Protein AF-A0A661VLJ2-F1 (afdb_monomer_lite)

Structure (mmCIF, N/CA/C/O backbone):
data_AF-A0A661VLJ2-F1
#
_entry.id   AF-A0A661VLJ2-F1
#
loop_
_atom_site.group_PDB
_atom_site.id
_atom_site.type_symbol
_atom_site.label_atom_id
_atom_site.label_alt_id
_atom_site.label_comp_id
_atom_site.label_asym_id
_atom_site.label_entity_id
_atom_site.label_seq_id
_atom_site.pdbx_PDB_ins_code
_atom_site.Cartn_x
_atom_site.Cartn_y
_atom_site.Cartn_z
_atom_site.occupancy
_atom_site.B_iso_or_equiv
_atom_site.auth_seq_id
_atom_site.auth_comp_id
_atom_site.auth_asym_id
_atom_site.auth_atom_id
_atom_site.pdbx_PDB_model_num
ATOM 1 N N . MET A 1 1 ? 47.144 -6.630 -2.824 1.00 55.03 1 MET A N 1
ATOM 2 C CA . MET A 1 1 ? 46.632 -7.154 -4.113 1.00 55.03 1 MET A CA 1
ATOM 3 C C . MET A 1 1 ? 47.285 -6.330 -5.221 1.00 55.03 1 MET A C 1
ATOM 5 O O . MET A 1 1 ? 47.213 -5.113 -5.127 1.00 55.03 1 MET A O 1
ATOM 9 N N . ARG A 1 2 ? 48.012 -6.930 -6.180 1.00 54.69 2 ARG A N 1
ATOM 10 C CA . ARG A 1 2 ? 48.675 -6.169 -7.264 1.00 54.69 2 ARG A CA 1
ATOM 11 C C . ARG A 1 2 ? 47.609 -5.540 -8.168 1.00 54.69 2 ARG A C 1
ATOM 13 O O . ARG A 1 2 ? 46.732 -6.265 -8.636 1.00 54.69 2 ARG A O 1
ATOM 20 N N . GLY A 1 3 ? 47.683 -4.227 -8.400 1.00 66.88 3 GLY A N 1
ATOM 21 C CA . GLY A 1 3 ? 46.728 -3.489 -9.242 1.00 66.88 3 GLY A CA 1
ATOM 22 C C . GLY A 1 3 ? 46.590 -4.083 -10.647 1.00 66.88 3 GLY A C 1
ATOM 23 O O . GLY A 1 3 ? 45.498 -4.125 -11.201 1.00 66.88 3 GLY A O 1
ATOM 24 N N . ASP A 1 4 ? 47.661 -4.671 -11.168 1.00 75.19 4 ASP A N 1
ATOM 25 C CA . ASP A 1 4 ? 47.707 -5.315 -12.484 1.00 75.19 4 ASP A CA 1
ATOM 26 C C . ASP A 1 4 ? 46.730 -6.496 -12.586 1.00 75.19 4 ASP A C 1
ATOM 28 O O . ASP A 1 4 ? 46.017 -6.627 -13.577 1.00 75.19 4 ASP A O 1
ATOM 32 N N . VAL A 1 5 ? 46.618 -7.304 -11.523 1.00 71.62 5 VAL A N 1
ATOM 33 C CA . VAL A 1 5 ? 45.680 -8.439 -11.445 1.00 71.62 5 VAL A CA 1
ATOM 34 C C . VAL A 1 5 ? 44.236 -7.940 -11.396 1.00 71.62 5 VAL A C 1
ATOM 36 O O . VAL A 1 5 ? 43.365 -8.495 -12.059 1.00 71.62 5 VAL A O 1
ATOM 39 N N . TYR A 1 6 ? 43.986 -6.854 -10.660 1.00 66.38 6 TYR A N 1
ATOM 40 C CA . TYR A 1 6 ? 42.664 -6.235 -10.585 1.00 66.38 6 TYR A CA 1
ATOM 41 C C . TYR A 1 6 ? 42.232 -5.676 -11.946 1.00 66.38 6 TYR A C 1
ATOM 43 O O . TYR A 1 6 ? 41.116 -5.924 -12.387 1.00 66.38 6 TYR A O 1
ATOM 51 N N . THR A 1 7 ? 43.132 -4.990 -12.653 1.00 73.69 7 THR A N 1
ATOM 52 C CA . THR A 1 7 ? 42.858 -4.410 -13.978 1.00 73.69 7 THR A CA 1
ATOM 53 C C . THR A 1 7 ? 42.604 -5.486 -15.040 1.00 73.69 7 THR A C 1
ATOM 55 O O . THR A 1 7 ? 41.718 -5.327 -15.880 1.00 73.69 7 THR A O 1
ATOM 58 N N . LEU A 1 8 ? 43.327 -6.611 -14.976 1.00 78.12 8 LEU A N 1
ATOM 59 C CA . LEU A 1 8 ? 43.129 -7.768 -15.857 1.00 78.12 8 LEU A CA 1
ATOM 60 C C . LEU A 1 8 ? 41.759 -8.418 -15.636 1.00 78.12 8 LEU A C 1
ATOM 62 O O . LEU A 1 8 ? 41.031 -8.663 -16.597 1.00 78.12 8 LEU A O 1
ATOM 66 N N . ILE A 1 9 ? 41.374 -8.620 -14.372 1.00 72.19 9 ILE A N 1
ATOM 67 C CA . ILE A 1 9 ? 40.043 -9.120 -14.007 1.00 72.19 9 ILE A CA 1
ATOM 68 C C . ILE A 1 9 ? 38.967 -8.131 -14.473 1.00 72.19 9 ILE A C 1
ATOM 70 O O . ILE A 1 9 ? 38.002 -8.526 -15.115 1.00 72.19 9 ILE A O 1
ATOM 74 N N . LEU A 1 10 ? 39.137 -6.832 -14.230 1.00 68.94 10 LEU A N 1
ATOM 75 C CA . LEU A 1 10 ? 38.135 -5.822 -14.571 1.00 68.94 10 LEU A CA 1
ATOM 76 C C . LEU A 1 10 ? 37.911 -5.705 -16.088 1.00 68.94 10 LEU A C 1
ATOM 78 O O . LEU A 1 10 ? 36.773 -5.557 -16.530 1.00 68.94 10 LEU A O 1
ATOM 82 N N . ASN A 1 11 ? 38.969 -5.835 -16.891 1.00 76.06 11 ASN A N 1
ATOM 83 C CA . ASN A 1 11 ? 38.870 -5.861 -18.353 1.00 76.06 11 ASN A CA 1
ATOM 84 C C . ASN A 1 11 ? 38.267 -7.166 -18.890 1.00 76.06 11 ASN A C 1
ATOM 86 O O . ASN A 1 11 ? 37.563 -7.123 -19.893 1.00 76.06 11 ASN A O 1
ATOM 90 N N . ALA A 1 12 ? 38.486 -8.301 -18.221 1.00 70.44 12 ALA A N 1
ATOM 91 C CA . ALA A 1 12 ? 37.864 -9.573 -18.589 1.00 70.44 12 ALA A CA 1
ATOM 92 C C . ALA A 1 12 ? 36.371 -9.631 -18.220 1.00 70.44 12 ALA A C 1
ATOM 94 O O . ALA A 1 12 ? 35.574 -10.244 -18.926 1.00 70.44 12 ALA A O 1
ATOM 95 N N . VAL A 1 13 ? 35.977 -8.977 -17.123 1.00 65.81 13 VAL A N 1
ATOM 96 C CA . VAL A 1 13 ? 34.599 -9.004 -16.608 1.00 65.81 13 VAL A CA 1
ATOM 97 C C . VAL A 1 13 ? 33.738 -7.894 -17.225 1.00 65.81 13 VAL A C 1
ATOM 99 O O . VAL A 1 13 ? 32.534 -8.079 -17.365 1.00 65.81 13 VAL A O 1
ATOM 102 N N . LYS A 1 14 ? 34.321 -6.767 -17.660 1.00 59.00 14 LYS A N 1
ATOM 103 C CA . LYS A 1 14 ? 33.607 -5.657 -18.329 1.00 59.00 14 LYS A CA 1
ATOM 104 C C . LYS A 1 14 ? 32.696 -6.094 -19.491 1.00 59.00 14 LYS A C 1
ATOM 106 O O . LYS A 1 14 ? 31.549 -5.660 -19.492 1.00 59.00 14 LYS A O 1
ATOM 111 N N . PRO A 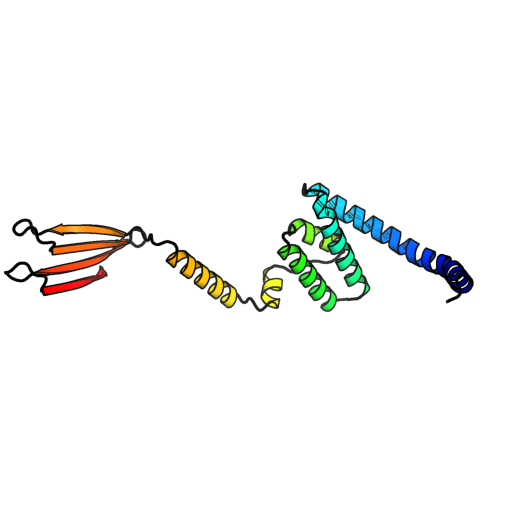1 15 ? 33.134 -6.933 -20.450 1.00 65.62 15 PRO A N 1
ATOM 112 C CA . PRO A 1 15 ? 32.294 -7.388 -21.561 1.00 65.62 15 PRO A CA 1
ATOM 113 C C . PRO A 1 15 ? 31.140 -8.282 -21.091 1.00 65.62 15 PRO A C 1
ATOM 115 O O . PRO A 1 15 ? 29.999 -8.086 -21.496 1.00 65.62 15 PRO A O 1
ATOM 118 N N . LEU A 1 16 ? 31.426 -9.206 -20.166 1.00 59.91 16 LEU A N 1
ATOM 119 C CA . LEU A 1 16 ? 30.433 -10.105 -19.560 1.00 59.91 16 LEU A CA 1
ATOM 120 C C . LEU A 1 16 ? 29.390 -9.336 -18.739 1.00 59.91 16 LEU A C 1
ATOM 122 O O . LEU A 1 16 ? 28.226 -9.723 -18.649 1.00 59.91 16 LEU A O 1
ATOM 126 N N . ALA A 1 17 ? 29.819 -8.241 -18.119 1.00 56.19 17 ALA A N 1
ATOM 127 C CA . ALA A 1 17 ? 28.959 -7.335 -17.390 1.00 56.19 17 ALA A CA 1
ATOM 128 C C . ALA A 1 17 ? 28.133 -6.464 -18.348 1.00 56.19 17 ALA A C 1
ATOM 130 O O . ALA A 1 17 ? 26.938 -6.326 -18.128 1.00 56.19 17 ALA A O 1
ATOM 131 N N . LEU A 1 18 ? 28.728 -5.922 -19.418 1.00 57.69 18 LEU A N 1
ATOM 132 C CA . LEU A 1 18 ? 28.058 -5.091 -20.431 1.00 57.69 18 LEU A CA 1
ATOM 133 C C . LEU A 1 18 ? 26.852 -5.792 -21.064 1.00 57.69 18 LEU A C 1
ATOM 135 O O . LEU A 1 18 ? 25.802 -5.176 -21.215 1.00 57.69 18 LEU A O 1
ATOM 139 N N . GLU A 1 19 ? 26.973 -7.082 -21.372 1.00 56.31 19 GLU A N 1
ATOM 140 C CA . GLU A 1 19 ? 25.876 -7.871 -21.942 1.00 56.31 19 GLU A CA 1
ATOM 141 C C . GLU A 1 19 ? 24.704 -8.022 -20.953 1.00 56.31 19 GLU A C 1
ATOM 143 O O . GLU A 1 19 ? 23.543 -7.813 -21.307 1.00 56.31 19 GLU A O 1
ATOM 148 N N . LYS A 1 20 ? 25.005 -8.267 -19.670 1.00 51.59 20 LYS A N 1
ATOM 149 C CA . LYS A 1 20 ? 23.998 -8.288 -18.592 1.00 51.59 20 LYS A CA 1
ATOM 150 C C . LYS A 1 20 ? 23.432 -6.896 -18.283 1.00 51.59 20 LYS A C 1
ATOM 152 O O . LYS A 1 20 ? 22.263 -6.775 -17.918 1.00 51.59 20 LYS A O 1
ATOM 157 N N . PHE A 1 21 ? 24.238 -5.846 -18.436 1.00 50.88 21 PHE A N 1
ATOM 158 C CA . PHE A 1 21 ? 23.840 -4.462 -18.192 1.00 50.88 21 PHE A CA 1
ATOM 159 C C . PHE A 1 21 ? 22.985 -3.878 -19.318 1.00 50.88 21 PHE A C 1
ATOM 161 O O . PHE A 1 21 ? 22.153 -3.024 -19.031 1.00 50.88 21 PHE A O 1
ATOM 168 N N . GLY A 1 22 ? 23.111 -4.354 -20.561 1.00 55.81 22 GLY A N 1
ATOM 169 C CA . GLY A 1 22 ? 22.275 -3.895 -21.676 1.00 55.81 22 GLY A CA 1
ATOM 170 C C . GLY A 1 22 ? 20.784 -4.155 -21.438 1.00 55.81 22 GLY A C 1
ATOM 171 O O . GLY A 1 22 ? 19.959 -3.254 -21.589 1.00 55.81 22 GLY A O 1
ATOM 172 N N . MET A 1 23 ? 20.437 -5.357 -20.961 1.00 60.94 23 MET A N 1
ATOM 173 C CA . MET A 1 23 ? 19.057 -5.677 -20.570 1.00 60.94 23 MET A CA 1
ATOM 174 C C . MET A 1 23 ? 18.616 -4.899 -19.324 1.00 60.94 23 MET A C 1
ATOM 176 O O . MET A 1 23 ? 17.485 -4.422 -19.263 1.00 60.94 23 MET A O 1
ATOM 180 N N . TYR A 1 24 ? 19.510 -4.732 -18.344 1.00 64.75 24 TYR A N 1
ATOM 181 C CA . TYR A 1 24 ? 19.228 -3.953 -17.136 1.00 64.75 24 TYR A CA 1
ATOM 182 C C . TYR A 1 24 ? 18.930 -2.481 -17.448 1.00 64.75 24 TYR A C 1
ATOM 184 O O . TYR A 1 24 ? 17.990 -1.919 -16.891 1.00 64.75 24 TYR A O 1
ATO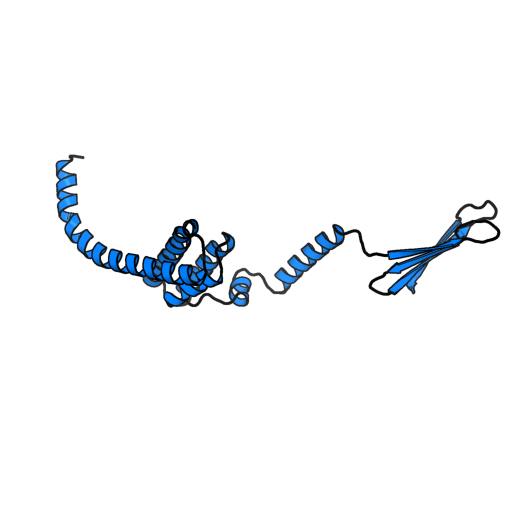M 192 N N . GLN A 1 25 ? 19.690 -1.859 -18.352 1.00 72.31 25 GLN A N 1
ATOM 193 C CA . GLN A 1 25 ? 19.508 -0.461 -18.730 1.00 72.31 25 GLN A CA 1
ATOM 194 C C . GLN A 1 25 ? 18.168 -0.247 -19.440 1.00 72.31 25 GLN A C 1
ATOM 196 O O . GLN A 1 25 ? 17.430 0.658 -19.061 1.00 72.31 25 GLN A O 1
ATOM 201 N N . ALA A 1 26 ? 17.805 -1.123 -20.382 1.00 76.75 26 ALA A N 1
ATOM 202 C CA . ALA A 1 26 ? 16.512 -1.056 -21.063 1.00 76.75 26 ALA A CA 1
ATOM 203 C C . ALA A 1 26 ? 15.332 -1.186 -20.082 1.00 76.75 26 ALA A C 1
ATOM 205 O O . ALA A 1 26 ? 14.365 -0.426 -20.148 1.00 76.75 26 ALA A O 1
ATOM 206 N N . VAL A 1 27 ? 15.427 -2.112 -19.121 1.00 79.88 27 VAL A N 1
ATOM 207 C CA . VAL A 1 27 ? 14.422 -2.259 -18.057 1.00 79.88 27 VAL A CA 1
ATOM 208 C C . VAL A 1 27 ? 14.387 -1.024 -17.161 1.00 79.88 27 VAL A C 1
ATOM 210 O O . VAL A 1 27 ? 13.312 -0.551 -16.803 1.00 79.88 27 VAL A O 1
ATOM 213 N N . HIS A 1 28 ? 15.543 -0.480 -16.789 1.00 81.88 28 HIS A N 1
ATOM 214 C CA . HIS A 1 28 ? 15.601 0.687 -15.922 1.00 81.88 28 HIS A CA 1
ATOM 215 C C . HIS A 1 28 ? 14.996 1.929 -16.592 1.00 81.88 28 HIS A C 1
ATOM 217 O O . HIS A 1 28 ? 14.216 2.637 -15.958 1.00 81.88 28 HIS A O 1
ATOM 223 N N . GLU A 1 29 ? 15.277 2.154 -17.877 1.00 85.56 29 GLU A N 1
ATOM 224 C CA . GLU A 1 29 ? 14.665 3.219 -18.682 1.00 85.56 29 GLU A CA 1
ATOM 225 C C . GLU A 1 29 ? 13.146 3.033 -18.821 1.00 85.56 29 GLU A C 1
ATOM 227 O O . GLU A 1 29 ? 12.378 3.992 -18.685 1.00 85.56 29 GLU A O 1
ATOM 232 N N . TYR A 1 30 ? 12.691 1.791 -19.004 1.00 88.62 30 TYR A N 1
ATOM 233 C CA . TYR A 1 30 ? 11.269 1.459 -18.980 1.00 88.62 30 TYR A CA 1
ATOM 234 C C . TYR A 1 30 ? 10.618 1.806 -17.631 1.00 88.62 30 TYR A C 1
ATOM 236 O O . TYR A 1 30 ? 9.570 2.445 -17.598 1.00 88.62 30 TYR A O 1
ATOM 244 N N . LEU A 1 31 ? 11.246 1.457 -16.505 1.00 91.31 31 LEU A N 1
ATOM 245 C CA . LEU A 1 31 ? 10.716 1.809 -15.185 1.00 91.31 31 LEU A CA 1
ATOM 246 C C . LEU A 1 31 ? 10.670 3.330 -14.986 1.00 91.31 31 LEU A C 1
ATOM 248 O O . LEU A 1 31 ? 9.669 3.847 -14.491 1.00 91.31 31 LEU A O 1
ATOM 252 N N . ILE A 1 32 ? 11.712 4.053 -15.413 1.00 89.88 32 ILE A N 1
ATOM 253 C CA . ILE A 1 32 ? 11.767 5.521 -15.353 1.00 89.88 32 ILE A CA 1
ATOM 254 C C . ILE A 1 32 ? 10.614 6.151 -16.129 1.00 89.88 32 ILE A C 1
ATOM 256 O O . ILE A 1 32 ? 9.921 7.011 -15.584 1.00 89.88 32 ILE A O 1
ATOM 260 N N . SER A 1 33 ? 10.406 5.737 -17.379 1.00 90.50 33 SER A N 1
ATOM 261 C CA . SER A 1 33 ? 9.309 6.252 -18.207 1.00 90.50 33 SER A CA 1
ATOM 262 C C . SER A 1 33 ? 7.947 5.921 -17.597 1.00 90.50 33 SER A C 1
ATOM 264 O O . SER A 1 33 ? 7.137 6.824 -17.410 1.00 90.50 33 SER A O 1
ATOM 266 N N . LEU A 1 34 ? 7.738 4.677 -17.154 1.00 92.88 34 LEU A N 1
ATOM 267 C CA . LEU A 1 34 ? 6.513 4.246 -16.478 1.00 92.88 34 LEU A CA 1
ATOM 268 C C . LEU A 1 34 ? 6.169 5.140 -15.284 1.00 92.88 34 LEU A C 1
ATOM 270 O O . LEU A 1 34 ? 5.043 5.622 -15.185 1.00 92.88 34 LEU A O 1
ATOM 274 N N . VAL A 1 35 ? 7.118 5.363 -14.373 1.00 91.75 35 VAL A N 1
ATOM 275 C CA . VAL A 1 35 ? 6.867 6.150 -13.158 1.00 91.75 35 VAL A CA 1
ATOM 276 C C . VAL A 1 35 ? 6.636 7.620 -13.492 1.00 91.75 35 VAL A C 1
ATOM 278 O O . VAL A 1 35 ? 5.725 8.223 -12.929 1.00 91.75 35 VAL A O 1
ATOM 281 N N . LYS A 1 36 ? 7.409 8.191 -14.424 1.00 90.38 36 LYS A N 1
ATOM 282 C CA . LYS A 1 36 ? 7.210 9.574 -14.878 1.00 90.38 36 LYS A CA 1
ATOM 283 C C . LYS A 1 36 ? 5.833 9.769 -15.504 1.00 90.38 36 LYS A C 1
ATOM 285 O O . LYS A 1 36 ? 5.162 10.735 -15.158 1.00 90.38 36 LYS A O 1
ATOM 290 N N . ASP A 1 37 ? 5.395 8.842 -16.351 1.00 91.75 37 ASP A N 1
ATOM 291 C CA . ASP A 1 37 ? 4.075 8.884 -16.982 1.00 91.75 37 ASP A CA 1
ATOM 292 C C . ASP A 1 37 ? 2.950 8.864 -15.947 1.00 91.75 37 ASP A C 1
ATOM 294 O O . ASP A 1 37 ? 1.974 9.600 -16.079 1.00 91.75 37 ASP A O 1
ATOM 298 N N . VAL A 1 38 ? 3.066 8.018 -14.918 1.00 91.56 38 VAL A N 1
ATOM 299 C CA . VAL A 1 38 ? 2.066 7.961 -13.844 1.00 91.56 38 VAL A CA 1
ATOM 300 C C . VAL A 1 38 ? 2.087 9.263 -13.046 1.00 91.56 38 VAL A C 1
ATOM 302 O O . VAL A 1 38 ? 1.051 9.900 -12.894 1.00 91.56 38 VAL A O 1
ATOM 305 N N . ILE A 1 39 ? 3.253 9.710 -12.581 1.00 89.56 39 ILE A N 1
ATOM 306 C CA . ILE A 1 39 ? 3.377 10.936 -11.779 1.00 89.56 39 ILE A CA 1
ATOM 307 C C . ILE A 1 39 ? 2.855 12.164 -12.534 1.00 89.56 39 ILE A C 1
ATOM 309 O O . ILE A 1 39 ? 2.146 12.980 -11.944 1.00 89.56 39 ILE A O 1
ATOM 313 N N . ALA A 1 40 ? 3.148 12.273 -13.832 1.00 87.81 40 ALA A N 1
ATOM 314 C CA . ALA A 1 40 ? 2.710 13.388 -14.666 1.00 87.81 40 ALA A CA 1
ATOM 315 C C . ALA A 1 40 ? 1.179 13.522 -14.723 1.00 87.81 40 ALA A C 1
ATOM 317 O O . ALA A 1 40 ? 0.671 14.639 -14.771 1.00 87.81 40 ALA A O 1
ATOM 318 N N . LYS A 1 41 ? 0.434 12.410 -14.660 1.00 88.19 41 LYS A N 1
ATOM 319 C CA . LYS A 1 41 ? -1.039 12.434 -14.614 1.00 88.19 41 LYS A CA 1
ATOM 320 C C . LYS A 1 41 ? -1.597 12.950 -13.292 1.00 88.19 41 LYS A C 1
ATOM 322 O O . LYS A 1 41 ? -2.678 13.525 -13.277 1.00 88.19 41 LYS A O 1
ATOM 327 N N . HIS A 1 42 ? -0.884 12.706 -12.194 1.00 83.81 42 HIS A N 1
ATOM 328 C CA . HIS A 1 42 ? -1.345 12.999 -10.834 1.00 83.81 42 HIS A CA 1
ATOM 329 C C . HIS A 1 42 ? -0.787 14.320 -10.275 1.00 83.81 42 HIS A C 1
ATOM 331 O O . HIS A 1 42 ? -1.157 14.714 -9.174 1.00 83.81 42 HIS A O 1
ATOM 337 N N . GLY A 1 43 ? 0.077 15.021 -11.021 1.00 71.88 43 GLY A N 1
ATOM 338 C CA . GLY A 1 43 ? 0.528 16.382 -10.697 1.00 71.88 43 GLY A CA 1
ATOM 339 C C . GLY A 1 43 ? 1.442 16.488 -9.471 1.00 71.88 43 GLY A C 1
ATOM 340 O O . GLY A 1 43 ? 1.318 17.439 -8.703 1.00 71.88 43 GLY A O 1
ATOM 341 N N . VAL A 1 44 ? 2.336 15.515 -9.255 1.00 68.94 44 VAL A N 1
ATOM 342 C CA . VAL A 1 44 ? 3.166 15.425 -8.036 1.00 68.94 44 VAL A CA 1
ATOM 343 C C . VAL A 1 44 ? 4.583 15.977 -8.232 1.00 68.94 44 VAL A C 1
ATOM 345 O O . VAL A 1 44 ? 5.164 15.898 -9.311 1.00 68.94 44 VAL A O 1
ATOM 348 N N . ASP A 1 45 ? 5.130 16.521 -7.143 1.00 64.25 45 ASP A N 1
ATOM 349 C CA . ASP A 1 45 ? 6.444 17.152 -7.046 1.00 64.25 45 ASP A CA 1
ATOM 350 C C . ASP A 1 45 ? 7.613 16.194 -7.357 1.00 64.25 45 ASP A C 1
ATOM 352 O O . ASP A 1 45 ? 7.662 15.044 -6.897 1.00 64.25 45 ASP A O 1
ATOM 356 N N . TYR A 1 46 ? 8.599 16.683 -8.114 1.00 67.94 46 TYR A N 1
ATOM 357 C CA . TYR A 1 46 ? 9.696 15.871 -8.650 1.00 67.94 46 TYR A CA 1
ATOM 358 C C . TYR A 1 46 ? 10.581 15.260 -7.556 1.00 67.94 46 TYR A C 1
ATOM 360 O O . TYR A 1 46 ? 11.139 14.181 -7.769 1.00 67.94 46 TYR A O 1
ATOM 368 N N . ALA A 1 47 ? 10.662 15.890 -6.379 1.00 72.44 47 ALA A N 1
ATOM 369 C CA . ALA A 1 47 ? 11.471 15.427 -5.250 1.00 72.44 47 ALA A CA 1
ATOM 370 C C . ALA A 1 47 ? 11.087 14.018 -4.757 1.00 72.44 47 ALA A C 1
ATOM 372 O O . ALA A 1 47 ? 11.939 13.273 -4.277 1.00 72.44 47 ALA A O 1
ATOM 373 N N . ILE A 1 48 ? 9.820 13.622 -4.920 1.00 78.94 48 ILE A N 1
ATOM 374 C CA . ILE A 1 48 ? 9.289 12.339 -4.427 1.00 78.94 48 ILE A CA 1
ATOM 375 C C . ILE A 1 48 ? 9.377 11.243 -5.512 1.00 78.94 48 ILE A C 1
ATOM 377 O O . ILE A 1 48 ? 9.219 10.054 -5.232 1.00 78.94 48 ILE A O 1
ATOM 381 N N . THR A 1 49 ? 9.715 11.612 -6.754 1.00 84.69 49 THR A N 1
ATOM 382 C CA . THR A 1 49 ? 9.843 10.690 -7.901 1.00 84.69 49 THR A CA 1
ATOM 383 C C . THR A 1 49 ? 10.809 9.543 -7.625 1.00 84.69 49 THR A C 1
ATOM 385 O O . THR A 1 49 ? 10.556 8.407 -8.024 1.00 84.69 49 THR A O 1
ATOM 388 N N . GLN A 1 50 ? 11.898 9.820 -6.905 1.00 88.12 50 GLN A N 1
ATOM 389 C CA . GLN A 1 50 ? 12.907 8.817 -6.580 1.00 88.12 50 GLN A CA 1
ATOM 390 C C . GLN A 1 50 ? 12.341 7.683 -5.713 1.00 88.12 50 GLN A C 1
ATOM 392 O O . GLN A 1 50 ? 12.716 6.525 -5.884 1.00 88.12 50 GLN A O 1
ATOM 397 N N . GLU A 1 51 ? 11.400 7.979 -4.818 1.00 90.62 51 GLU A N 1
ATOM 398 C CA . GLU A 1 51 ? 10.791 6.952 -3.973 1.00 90.62 51 GLU A CA 1
ATOM 399 C C . GLU A 1 51 ? 9.825 6.064 -4.754 1.00 90.62 51 GLU A C 1
ATOM 401 O O . GLU A 1 51 ? 9.839 4.846 -4.580 1.00 90.62 51 GLU A O 1
ATOM 406 N N . TYR A 1 52 ? 9.052 6.646 -5.675 1.00 93.31 52 TYR A N 1
ATOM 407 C CA . TYR A 1 52 ? 8.239 5.869 -6.613 1.00 93.31 52 TYR A CA 1
ATOM 408 C C . TYR A 1 52 ? 9.106 5.017 -7.548 1.00 93.31 52 TYR A C 1
ATOM 410 O O . TYR A 1 52 ? 8.707 3.914 -7.921 1.00 93.31 52 TYR A O 1
ATOM 418 N N . MET A 1 53 ? 10.313 5.486 -7.877 1.00 93.38 53 MET A N 1
ATOM 419 C CA . MET A 1 53 ? 11.289 4.702 -8.629 1.00 93.38 53 MET A CA 1
ATOM 420 C C . MET A 1 53 ? 11.787 3.494 -7.849 1.00 93.38 53 MET A C 1
ATOM 422 O O . MET A 1 53 ? 11.756 2.381 -8.368 1.00 93.38 53 MET A O 1
ATOM 426 N N . TRP A 1 54 ? 12.180 3.684 -6.590 1.00 94.12 54 TRP A N 1
ATOM 427 C CA . TRP A 1 54 ? 12.570 2.570 -5.726 1.00 94.12 54 TRP A CA 1
ATOM 428 C C . TRP A 1 54 ? 11.437 1.563 -5.539 1.00 94.12 54 TRP A C 1
ATOM 430 O O . TRP A 1 54 ? 11.676 0.358 -5.589 1.00 94.12 54 TRP A O 1
ATOM 440 N N . TYR A 1 55 ? 10.202 2.044 -5.398 1.00 96.12 55 TYR A N 1
ATOM 441 C CA . TYR A 1 55 ? 9.021 1.191 -5.337 1.00 96.12 55 TYR A CA 1
ATOM 442 C C . TYR A 1 55 ? 8.848 0.354 -6.615 1.00 96.12 55 TYR A C 1
ATOM 444 O O . TYR A 1 55 ? 8.745 -0.870 -6.539 1.00 96.12 55 TYR A O 1
ATOM 452 N N . ALA A 1 56 ? 8.894 0.980 -7.795 1.00 96.12 56 ALA A N 1
ATOM 453 C CA . ALA A 1 56 ? 8.766 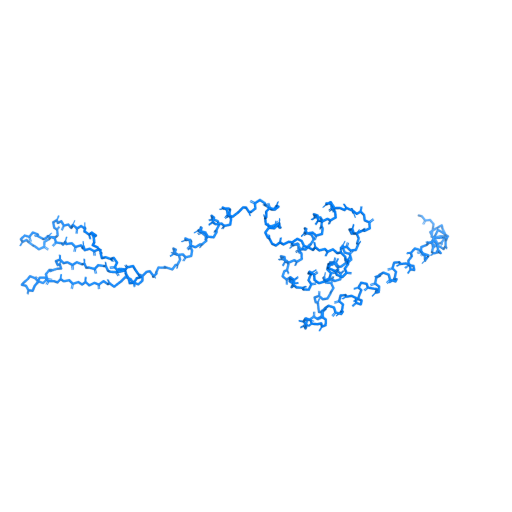0.285 -9.077 1.00 96.12 56 ALA A CA 1
ATOM 454 C C . ALA A 1 56 ? 9.894 -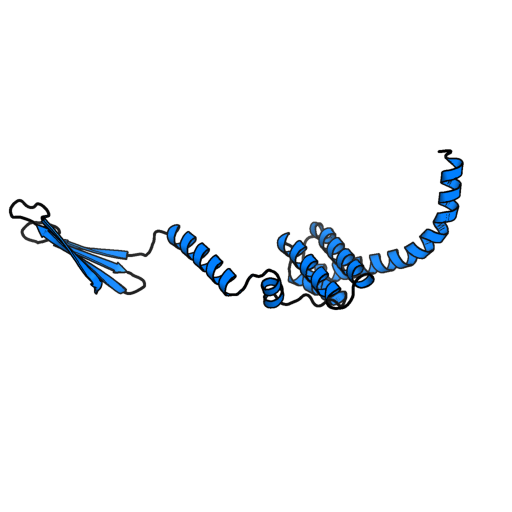0.736 -9.305 1.00 96.12 56 ALA A C 1
ATOM 456 O O . ALA A 1 56 ? 9.637 -1.865 -9.721 1.00 96.12 56 ALA A O 1
ATOM 457 N N . GLN A 1 57 ? 11.138 -0.373 -8.976 1.00 94.12 57 GLN A N 1
ATOM 458 C CA . GLN A 1 57 ? 12.288 -1.281 -9.029 1.00 94.12 57 GLN A CA 1
ATOM 459 C C . GLN A 1 57 ? 12.113 -2.473 -8.091 1.00 94.12 57 GLN A C 1
ATOM 461 O O . GLN A 1 57 ? 12.416 -3.604 -8.474 1.00 94.12 57 GLN A O 1
ATOM 466 N N . ARG A 1 58 ? 11.606 -2.239 -6.874 1.00 94.56 58 ARG A N 1
ATOM 467 C CA . ARG A 1 58 ? 11.347 -3.303 -5.905 1.00 94.56 58 ARG A CA 1
ATOM 468 C C . ARG A 1 58 ? 10.278 -4.257 -6.421 1.00 94.56 58 ARG A C 1
ATOM 470 O O . ARG A 1 58 ? 10.508 -5.460 -6.402 1.00 94.56 58 ARG A O 1
ATOM 477 N N . LEU A 1 59 ? 9.161 -3.744 -6.930 1.00 95.75 59 LEU A N 1
ATOM 478 C CA . LEU A 1 59 ? 8.109 -4.573 -7.517 1.00 95.75 59 LEU A CA 1
ATOM 479 C C . LEU A 1 59 ? 8.615 -5.380 -8.711 1.00 95.75 59 LEU A C 1
ATOM 481 O O . LEU A 1 59 ? 8.398 -6.587 -8.765 1.00 95.75 59 LEU A O 1
ATOM 485 N N . TRP A 1 60 ? 9.346 -4.745 -9.630 1.00 94.12 60 TRP A N 1
ATOM 486 C CA . TRP A 1 60 ? 9.956 -5.449 -10.752 1.00 94.12 60 TRP A CA 1
ATOM 487 C C . TRP A 1 60 ? 10.879 -6.569 -10.264 1.00 94.12 60 TRP A C 1
ATOM 489 O O . TRP A 1 60 ? 10.726 -7.708 -10.695 1.00 94.12 60 TRP A O 1
ATOM 499 N N . TYR A 1 61 ? 11.759 -6.294 -9.299 1.00 91.62 61 TYR A N 1
ATOM 500 C CA . TYR A 1 61 ? 12.610 -7.318 -8.693 1.00 91.62 61 TYR A CA 1
ATOM 501 C C . TYR A 1 61 ? 11.789 -8.498 -8.152 1.00 91.62 61 TYR A C 1
ATOM 503 O O . TYR A 1 61 ? 12.130 -9.649 -8.430 1.00 91.62 61 TYR A O 1
ATOM 511 N N . LEU A 1 62 ? 10.681 -8.235 -7.450 1.00 92.12 62 LEU A N 1
ATOM 512 C CA . LEU A 1 62 ? 9.793 -9.285 -6.945 1.00 92.12 62 LEU A CA 1
ATOM 513 C C . LEU A 1 62 ? 9.207 -10.135 -8.081 1.00 92.12 62 LEU A C 1
ATOM 515 O O . LEU A 1 62 ? 9.220 -11.358 -7.963 1.00 92.12 62 LEU A O 1
ATOM 519 N N . THR A 1 63 ? 8.780 -9.533 -9.201 1.00 89.50 63 THR A N 1
ATOM 520 C CA . THR A 1 63 ? 8.255 -10.292 -10.360 1.00 89.50 63 THR A CA 1
ATOM 521 C C . THR A 1 63 ? 9.266 -11.262 -10.971 1.00 89.50 63 THR A C 1
ATOM 523 O O . THR A 1 63 ? 8.873 -12.261 -11.569 1.00 89.50 63 THR A O 1
ATOM 526 N N . GLN A 1 64 ? 10.566 -10.985 -10.827 1.00 87.81 64 GLN A N 1
ATOM 527 C CA . GLN A 1 64 ? 11.621 -11.855 -11.348 1.00 87.81 64 GLN A CA 1
ATOM 528 C C . GLN A 1 64 ? 11.931 -13.034 -10.412 1.00 87.81 64 GLN A C 1
ATOM 530 O O . GLN A 1 64 ? 12.427 -14.058 -10.874 1.00 87.81 64 GLN A O 1
ATOM 535 N N . HIS A 1 65 ? 11.645 -12.904 -9.111 1.00 85.75 65 HIS A N 1
ATOM 536 C CA . HIS A 1 65 ? 12.071 -13.865 -8.082 1.00 85.75 65 HIS A CA 1
ATOM 537 C C . HIS A 1 65 ? 10.922 -14.687 -7.489 1.00 85.75 65 HIS A C 1
ATOM 539 O O . HIS A 1 65 ? 11.133 -15.831 -7.091 1.00 85.75 65 HIS A O 1
ATOM 545 N N . TYR A 1 66 ? 9.710 -14.135 -7.445 1.00 88.25 66 TYR A N 1
ATOM 546 C CA . TYR A 1 66 ? 8.547 -14.769 -6.833 1.00 88.25 66 TYR A CA 1
ATOM 547 C C . TYR A 1 66 ? 7.410 -14.951 -7.838 1.00 88.25 66 TYR A C 1
ATOM 549 O O . TYR A 1 66 ? 7.301 -14.232 -8.830 1.00 88.25 66 TYR A O 1
ATOM 557 N N . LYS A 1 67 ? 6.532 -15.922 -7.565 1.00 87.69 67 LYS A N 1
ATOM 558 C CA . LYS A 1 67 ? 5.323 -16.197 -8.353 1.00 87.69 67 LYS A CA 1
ATOM 559 C C . LYS A 1 67 ? 4.140 -16.499 -7.437 1.00 87.69 67 LYS A C 1
ATOM 561 O O . LYS A 1 67 ? 4.328 -16.918 -6.296 1.00 87.69 67 LYS A O 1
ATOM 566 N N . GLY A 1 68 ? 2.928 -16.316 -7.963 1.00 90.69 68 GLY A N 1
ATOM 567 C CA . GLY A 1 68 ? 1.685 -16.666 -7.275 1.00 90.69 68 GLY A CA 1
ATOM 568 C C . GLY A 1 68 ? 1.507 -15.919 -5.953 1.00 90.69 68 GLY A C 1
ATOM 569 O O . GLY A 1 68 ? 1.700 -14.707 -5.885 1.00 90.69 68 GLY A O 1
ATOM 570 N N . GLU A 1 69 ? 1.152 -16.654 -4.904 1.00 91.62 69 GLU A N 1
ATOM 571 C CA . GLU A 1 69 ? 0.838 -16.097 -3.585 1.00 91.62 69 GLU A CA 1
ATOM 572 C C . GLU A 1 69 ? 2.018 -15.355 -2.942 1.00 91.62 69 GLU A C 1
ATOM 574 O O . GLU A 1 69 ? 1.834 -14.261 -2.413 1.00 91.62 69 GLU A O 1
ATOM 579 N N . ALA A 1 70 ? 3.241 -15.884 -3.057 1.00 90.75 70 ALA A N 1
ATOM 580 C CA . ALA A 1 70 ? 4.430 -15.241 -2.495 1.00 90.75 70 ALA A CA 1
ATOM 581 C C . ALA A 1 70 ? 4.686 -13.861 -3.124 1.00 90.75 70 ALA A C 1
ATOM 583 O O . ALA A 1 70 ? 4.963 -12.895 -2.415 1.00 90.75 70 ALA A O 1
ATOM 584 N N . LEU A 1 71 ? 4.523 -13.748 -4.449 1.00 93.38 71 LEU A N 1
ATOM 585 C CA . LEU A 1 71 ? 4.623 -12.464 -5.147 1.00 93.38 71 LEU A CA 1
ATOM 586 C C . LEU A 1 71 ? 3.559 -11.483 -4.645 1.00 93.38 71 LEU A C 1
ATOM 588 O O . LEU A 1 71 ? 3.864 -10.315 -4.421 1.00 93.38 71 LEU A O 1
ATOM 592 N N . GLN A 1 72 ? 2.327 -11.958 -4.456 1.00 95.38 72 GLN A N 1
ATOM 593 C CA . GLN A 1 72 ? 1.225 -11.119 -3.999 1.00 95.38 72 GLN A CA 1
ATOM 594 C C . GLN A 1 72 ? 1.469 -10.580 -2.586 1.00 95.38 72 GLN A C 1
ATOM 596 O O . GLN A 1 72 ? 1.296 -9.386 -2.357 1.00 95.38 72 GLN A O 1
ATOM 601 N N . ILE A 1 73 ? 1.895 -11.434 -1.650 1.00 92.94 73 ILE A N 1
ATOM 602 C CA . ILE A 1 73 ? 2.164 -11.039 -0.260 1.00 92.94 73 ILE A CA 1
ATOM 603 C C . ILE A 1 73 ? 3.285 -9.995 -0.203 1.00 92.94 73 ILE A C 1
ATOM 605 O O . ILE A 1 73 ? 3.120 -8.952 0.427 1.00 92.94 73 ILE A O 1
ATOM 609 N N . GLU A 1 74 ? 4.396 -10.238 -0.899 1.00 94.25 74 GLU A N 1
ATOM 610 C CA . GLU A 1 74 ? 5.540 -9.320 -0.923 1.00 94.25 74 GLU A CA 1
ATOM 611 C C . GLU A 1 74 ? 5.203 -7.985 -1.602 1.00 94.25 74 GLU A C 1
ATOM 613 O O . GLU A 1 74 ? 5.619 -6.917 -1.139 1.00 94.25 74 GLU A O 1
ATOM 618 N N . ALA A 1 75 ? 4.425 -8.014 -2.687 1.00 96.44 75 ALA A N 1
ATOM 619 C CA . ALA A 1 75 ? 3.994 -6.801 -3.370 1.00 96.44 75 ALA A CA 1
ATOM 620 C C . ALA A 1 75 ? 3.036 -5.967 -2.509 1.00 96.44 75 ALA A C 1
ATOM 622 O O . ALA A 1 75 ? 3.200 -4.751 -2.415 1.00 96.44 75 ALA A O 1
ATOM 623 N N . ASP A 1 76 ? 2.084 -6.614 -1.837 1.00 95.94 76 ASP A N 1
ATOM 624 C CA . ASP A 1 76 ? 1.143 -5.971 -0.921 1.00 95.94 76 ASP A CA 1
ATOM 625 C C . ASP A 1 76 ? 1.862 -5.359 0.296 1.00 95.94 76 ASP A C 1
ATOM 627 O O . ASP A 1 76 ? 1.583 -4.222 0.680 1.00 95.94 76 ASP A O 1
ATOM 631 N N . ALA A 1 77 ? 2.847 -6.064 0.861 1.00 94.12 77 ALA A N 1
ATOM 632 C CA . ALA A 1 77 ? 3.693 -5.539 1.932 1.00 94.12 77 ALA A CA 1
ATOM 633 C C . ALA A 1 77 ? 4.532 -4.339 1.463 1.00 94.12 77 ALA A C 1
ATOM 635 O O . ALA A 1 77 ? 4.634 -3.328 2.162 1.00 94.12 77 ALA A O 1
ATOM 636 N N . THR A 1 78 ? 5.089 -4.418 0.251 1.00 96.31 78 THR A N 1
ATOM 637 C CA . THR A 1 78 ? 5.837 -3.312 -0.359 1.00 96.31 78 THR A CA 1
ATOM 638 C C . THR A 1 78 ? 4.927 -2.098 -0.580 1.00 96.31 78 THR A C 1
ATOM 640 O O . THR A 1 78 ? 5.322 -0.978 -0.265 1.00 96.31 78 THR A O 1
ATOM 643 N N . PHE A 1 79 ? 3.695 -2.298 -1.056 1.00 97.19 79 PHE A N 1
ATOM 644 C CA . PHE A 1 79 ? 2.695 -1.236 -1.187 1.00 97.19 79 PHE A CA 1
ATOM 645 C C . PHE A 1 79 ? 2.417 -0.549 0.157 1.00 97.19 79 PHE A C 1
ATOM 647 O O . PHE A 1 79 ? 2.526 0.676 0.246 1.00 97.19 79 PHE A O 1
ATOM 654 N N . LEU A 1 80 ? 2.130 -1.324 1.210 1.00 95.25 80 LEU A N 1
ATOM 655 C CA . LEU A 1 80 ? 1.858 -0.789 2.548 1.00 95.25 80 LEU A CA 1
ATOM 656 C C . LEU A 1 80 ? 3.042 0.013 3.096 1.00 95.25 80 LEU A C 1
ATOM 658 O O . LEU A 1 80 ? 2.847 1.100 3.638 1.00 95.25 80 LEU A O 1
ATOM 662 N N . TYR A 1 81 ? 4.270 -0.478 2.908 1.00 94.81 81 TYR A N 1
ATOM 663 C CA . TYR A 1 81 ? 5.477 0.222 3.344 1.00 94.81 81 TYR A CA 1
ATOM 664 C C . TYR A 1 81 ? 5.566 1.639 2.759 1.00 94.81 81 TYR A C 1
ATOM 666 O O . TYR A 1 81 ? 5.776 2.596 3.502 1.00 94.81 81 TYR A O 1
ATOM 674 N N . TYR A 1 82 ? 5.374 1.803 1.447 1.00 94.44 82 TYR A N 1
ATOM 675 C CA . TYR A 1 82 ? 5.431 3.130 0.823 1.00 94.44 82 TYR A CA 1
ATOM 676 C C . TYR A 1 82 ? 4.196 3.979 1.140 1.00 94.44 82 TYR A C 1
ATOM 678 O O . TYR A 1 82 ? 4.333 5.188 1.335 1.00 94.44 82 TYR A O 1
ATOM 686 N N . PHE A 1 83 ? 3.013 3.372 1.252 1.00 94.25 83 PHE A N 1
ATOM 687 C CA . PHE A 1 83 ? 1.799 4.078 1.659 1.00 94.25 83 PHE A CA 1
ATOM 688 C C . PHE A 1 83 ? 1.954 4.716 3.048 1.00 94.25 83 PHE A C 1
ATOM 690 O O . PHE A 1 83 ? 1.732 5.917 3.198 1.00 94.25 83 PHE A O 1
ATOM 697 N N . TYR A 1 84 ? 2.451 3.971 4.043 1.00 91.06 84 TYR A N 1
ATOM 698 C CA . TYR A 1 84 ? 2.682 4.500 5.394 1.00 91.06 84 TYR A CA 1
ATOM 699 C C . TYR A 1 84 ? 3.791 5.559 5.472 1.00 91.06 84 TYR A C 1
ATOM 701 O O . TYR A 1 84 ? 3.839 6.324 6.432 1.00 91.06 84 TYR A O 1
ATOM 709 N N . ARG A 1 85 ? 4.649 5.674 4.449 1.00 89.31 85 ARG A N 1
ATOM 710 C CA . ARG A 1 85 ? 5.597 6.796 4.301 1.00 89.31 85 ARG A CA 1
ATOM 711 C C . ARG A 1 85 ? 4.966 8.044 3.670 1.00 89.31 85 ARG A C 1
ATOM 713 O O . ARG A 1 85 ? 5.677 8.998 3.359 1.00 89.31 85 ARG A O 1
ATOM 720 N N . GLY A 1 86 ? 3.647 8.050 3.477 1.00 89.00 86 GLY A N 1
ATOM 721 C CA . GLY A 1 86 ? 2.893 9.184 2.945 1.00 89.00 86 GLY A CA 1
ATOM 722 C C . GLY A 1 86 ? 2.959 9.295 1.423 1.00 89.00 86 GLY A C 1
ATOM 723 O O . GLY A 1 86 ? 2.940 10.400 0.881 1.00 89.00 86 GLY A O 1
ATOM 724 N N . ARG A 1 87 ? 3.107 8.173 0.709 1.00 91.38 87 ARG A N 1
ATOM 725 C CA . ARG A 1 87 ? 3.043 8.150 -0.761 1.00 91.38 87 ARG A CA 1
ATOM 726 C C . ARG A 1 87 ? 1.606 7.950 -1.225 1.00 91.38 87 ARG A C 1
ATOM 728 O O . ARG A 1 87 ? 0.822 7.265 -0.576 1.00 91.38 87 ARG A O 1
ATOM 735 N N . ASN A 1 88 ? 1.261 8.574 -2.349 1.00 91.56 88 ASN A N 1
ATOM 736 C CA . ASN A 1 88 ? -0.108 8.590 -2.849 1.00 91.56 88 ASN A CA 1
ATOM 737 C C . ASN A 1 88 ? -0.532 7.177 -3.283 1.00 91.56 88 ASN A C 1
ATOM 739 O O . ASN A 1 88 ? 0.094 6.569 -4.153 1.00 91.56 88 ASN A O 1
ATOM 743 N N . GLU A 1 89 ? -1.618 6.680 -2.691 1.00 93.81 89 GLU A N 1
ATOM 744 C CA . GLU A 1 89 ? -2.161 5.349 -2.959 1.00 93.81 89 GLU A CA 1
ATOM 745 C C . GLU A 1 89 ? -2.452 5.105 -4.446 1.00 93.81 89 GLU A C 1
ATOM 747 O O . GLU A 1 89 ? -2.100 4.049 -4.972 1.00 93.81 89 GLU A O 1
ATOM 752 N N . GLN A 1 90 ? -3.077 6.065 -5.132 1.00 94.00 90 GLN A N 1
ATOM 753 C CA . GLN A 1 90 ? -3.486 5.908 -6.529 1.00 94.00 90 GLN A CA 1
ATOM 754 C C . GLN A 1 90 ? -2.268 5.725 -7.436 1.00 94.00 90 GLN A C 1
ATOM 756 O O . GLN A 1 90 ? -2.259 4.830 -8.279 1.00 94.00 90 GLN A O 1
ATOM 761 N N . ILE A 1 91 ? -1.204 6.498 -7.196 1.00 94.00 91 ILE A N 1
ATOM 762 C CA . ILE A 1 91 ? 0.066 6.380 -7.922 1.00 94.00 91 ILE A CA 1
ATOM 763 C C . ILE A 1 91 ? 0.709 5.014 -7.665 1.00 94.00 91 ILE A C 1
ATOM 765 O O . ILE A 1 91 ? 1.107 4.333 -8.610 1.00 94.00 91 ILE A O 1
ATOM 769 N N . LEU A 1 92 ? 0.791 4.582 -6.402 1.00 95.75 92 LEU A N 1
ATOM 770 C CA . LEU A 1 92 ? 1.382 3.287 -6.047 1.00 95.75 92 LEU A CA 1
ATOM 771 C C . LEU A 1 92 ? 0.627 2.113 -6.688 1.00 95.75 92 LEU A C 1
ATOM 773 O O . LEU A 1 92 ? 1.248 1.171 -7.189 1.00 95.75 92 LEU A O 1
ATOM 777 N N . ARG A 1 93 ? -0.710 2.165 -6.694 1.00 96.88 93 ARG A N 1
ATOM 778 C CA . ARG A 1 93 ? -1.546 1.143 -7.333 1.00 96.88 93 ARG A CA 1
ATOM 779 C C . ARG A 1 93 ? -1.422 1.177 -8.854 1.00 96.88 93 ARG A C 1
ATOM 781 O O . ARG A 1 93 ? -1.333 0.114 -9.461 1.00 96.88 93 ARG A O 1
ATOM 788 N N . GLU A 1 94 ? -1.373 2.356 -9.475 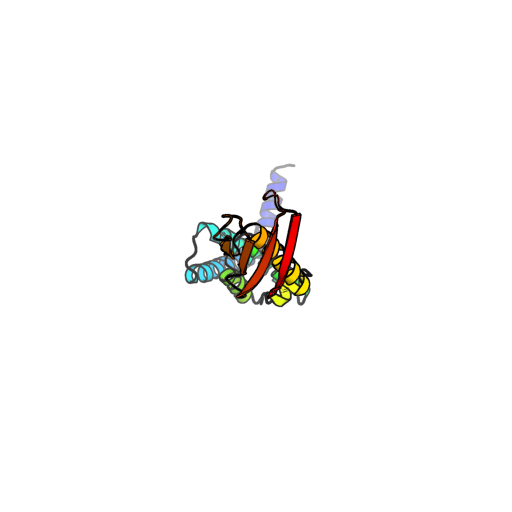1.00 95.75 94 GLU A N 1
ATOM 789 C CA . GLU A 1 94 ? -1.208 2.480 -10.930 1.00 95.75 94 GLU A CA 1
ATOM 790 C C . GLU A 1 94 ? 0.164 1.962 -11.389 1.00 95.75 94 GLU A C 1
ATOM 792 O O . GLU A 1 94 ? 0.232 1.213 -12.365 1.00 95.75 94 GLU A O 1
ATOM 797 N N . ILE A 1 95 ? 1.241 2.277 -10.658 1.00 95.88 95 ILE A N 1
ATOM 798 C CA . ILE A 1 95 ? 2.587 1.746 -10.931 1.00 95.88 95 ILE A CA 1
ATOM 799 C C . ILE A 1 95 ? 2.589 0.217 -10.852 1.00 95.88 95 ILE A C 1
ATOM 801 O O . ILE A 1 95 ? 3.052 -0.442 -11.783 1.00 95.88 95 ILE A O 1
ATOM 805 N N . ALA A 1 96 ? 2.048 -0.354 -9.772 1.00 96.75 96 ALA A N 1
ATOM 806 C CA . ALA A 1 96 ? 1.981 -1.804 -9.605 1.00 96.75 96 ALA A CA 1
ATOM 807 C C . ALA A 1 96 ? 1.182 -2.470 -10.732 1.00 96.75 96 ALA A C 1
ATOM 809 O O . ALA A 1 96 ? 1.639 -3.449 -11.323 1.00 96.75 96 ALA A O 1
ATOM 810 N N . ASN A 1 97 ? 0.038 -1.884 -11.096 1.00 96.62 97 ASN A N 1
ATOM 811 C CA . ASN A 1 97 ? -0.815 -2.400 -12.159 1.00 96.62 97 ASN A CA 1
ATOM 812 C C . ASN A 1 97 ? -0.111 -2.385 -13.524 1.00 96.62 97 ASN A C 1
ATOM 814 O O . ASN A 1 97 ? -0.228 -3.343 -14.285 1.00 96.62 97 ASN A O 1
ATOM 818 N N . ARG A 1 98 ? 0.676 -1.343 -13.826 1.00 94.12 98 ARG A N 1
ATOM 819 C CA . ARG A 1 98 ? 1.494 -1.297 -15.052 1.00 94.12 98 ARG A CA 1
ATOM 820 C C . ARG A 1 98 ? 2.593 -2.362 -15.084 1.00 94.12 98 ARG A C 1
ATOM 822 O O . ARG A 1 98 ? 2.976 -2.785 -16.168 1.00 94.12 98 ARG A O 1
ATOM 829 N N . LEU A 1 99 ? 3.054 -2.825 -13.922 1.00 92.88 99 LEU A N 1
ATOM 830 C CA . LEU A 1 99 ? 3.972 -3.962 -13.787 1.00 92.88 99 LEU A CA 1
ATOM 831 C C . LEU A 1 99 ? 3.253 -5.323 -13.759 1.00 92.88 99 LEU A C 1
ATOM 833 O O . LEU A 1 99 ? 3.886 -6.346 -13.509 1.00 92.88 99 LEU A O 1
ATOM 837 N N . GLY A 1 100 ? 1.940 -5.353 -14.013 1.00 92.69 100 GLY A N 1
ATOM 838 C CA . GLY A 1 100 ? 1.132 -6.574 -14.019 1.00 92.69 100 GLY A CA 1
ATOM 839 C C . GLY A 1 100 ? 0.755 -7.084 -12.627 1.00 92.69 100 GLY A C 1
ATOM 840 O O . GLY A 1 100 ? 0.286 -8.213 -12.501 1.00 92.69 100 GLY A O 1
ATOM 841 N N . ILE A 1 101 ? 0.947 -6.274 -11.581 1.00 95.31 101 ILE A N 1
ATOM 842 C CA . ILE A 1 101 ? 0.620 -6.631 -10.201 1.00 95.31 101 ILE A CA 1
ATOM 843 C C . ILE A 1 101 ? -0.630 -5.874 -9.761 1.00 95.31 101 ILE A C 1
ATOM 845 O O . ILE A 1 101 ? -0.643 -4.646 -9.666 1.00 95.31 101 ILE A O 1
ATOM 849 N N . LYS A 1 102 ? -1.680 -6.614 -9.410 1.00 96.56 102 LYS A N 1
ATOM 850 C CA . LYS A 1 102 ? -2.879 -6.039 -8.804 1.00 96.56 102 LYS A CA 1
ATOM 851 C C . LYS A 1 102 ? -2.741 -6.069 -7.283 1.00 96.56 102 LYS A C 1
ATOM 853 O O . LYS A 1 102 ? -2.926 -7.115 -6.670 1.00 96.56 102 LYS A O 1
ATOM 858 N N . ILE A 1 103 ? -2.422 -4.925 -6.680 1.00 97.25 103 ILE A N 1
ATOM 859 C CA . ILE A 1 103 ? -2.394 -4.785 -5.215 1.00 97.25 103 ILE A CA 1
ATOM 860 C C . ILE A 1 103 ? -3.774 -5.124 -4.644 1.00 97.25 103 ILE A C 1
ATOM 862 O O . ILE A 1 103 ? -4.796 -4.674 -5.174 1.00 97.25 103 ILE A O 1
ATOM 866 N N . SER A 1 104 ? -3.791 -5.896 -3.559 1.00 95.69 104 SER A N 1
ATOM 867 C CA . SER A 1 104 ? -5.015 -6.344 -2.895 1.00 95.69 104 SER A CA 1
ATOM 868 C C . SER A 1 104 ? -5.885 -5.174 -2.409 1.00 95.69 104 SER A C 1
ATOM 870 O O . SER A 1 104 ? -5.412 -4.048 -2.202 1.00 95.69 104 SER A O 1
ATOM 872 N N . SER A 1 105 ? -7.186 -5.431 -2.234 1.00 93.88 105 SER A N 1
ATOM 873 C CA . SER A 1 105 ? -8.107 -4.459 -1.630 1.00 93.88 105 SER A CA 1
ATOM 874 C C . SER A 1 105 ? -7.731 -4.182 -0.175 1.00 93.88 105 SER A C 1
ATOM 876 O O . SER A 1 105 ? -7.082 -5.008 0.469 1.00 93.88 105 SER A O 1
ATOM 878 N N . TRP A 1 106 ? -8.172 -3.042 0.360 1.00 89.88 106 TRP A N 1
ATOM 879 C CA . TRP A 1 106 ? -7.965 -2.716 1.771 1.00 89.88 106 TRP A CA 1
ATOM 880 C C . TRP A 1 106 ? -8.503 -3.794 2.709 1.00 89.88 106 TRP A C 1
ATOM 882 O O . TRP A 1 106 ? -7.783 -4.184 3.619 1.00 89.88 106 TRP A O 1
ATOM 892 N N . ASP A 1 107 ? -9.677 -4.362 2.431 1.00 86.19 107 ASP A N 1
ATOM 893 C CA . ASP A 1 107 ? -10.247 -5.444 3.249 1.00 86.19 107 ASP A CA 1
ATOM 894 C C . ASP A 1 107 ? -9.311 -6.656 3.330 1.00 86.19 107 ASP A C 1
ATOM 896 O O . ASP A 1 107 ? -9.080 -7.223 4.395 1.00 86.19 107 ASP A O 1
ATOM 900 N N . THR A 1 108 ? -8.701 -7.018 2.199 1.00 88.94 108 THR A N 1
ATOM 901 C CA . THR A 1 108 ? -7.759 -8.141 2.130 1.00 88.94 108 THR A CA 1
ATOM 902 C C . THR A 1 108 ? -6.448 -7.807 2.844 1.00 88.94 108 THR A C 1
ATOM 904 O O . THR A 1 108 ? -5.899 -8.645 3.560 1.00 88.94 108 THR A O 1
ATOM 907 N N . LEU A 1 109 ? -5.934 -6.586 2.661 1.00 90.31 109 LEU A N 1
ATOM 908 C CA . LEU A 1 109 ? -4.706 -6.116 3.308 1.00 90.31 109 LEU A CA 1
ATOM 909 C C . LEU A 1 109 ? -4.863 -6.075 4.834 1.00 90.31 109 LEU A C 1
ATOM 911 O O . LEU A 1 109 ? -4.025 -6.615 5.553 1.00 90.31 109 LEU A O 1
ATOM 915 N N . LEU A 1 110 ? -5.955 -5.487 5.323 1.00 82.81 110 LEU A N 1
ATOM 916 C CA . LEU A 1 110 ? -6.277 -5.383 6.746 1.00 82.81 110 LEU A CA 1
ATOM 917 C C . LEU A 1 110 ? -6.558 -6.760 7.357 1.00 82.81 110 LEU A C 1
ATOM 919 O O . LEU A 1 110 ? -6.042 -7.068 8.432 1.00 82.81 110 LEU A O 1
ATOM 923 N N . GLY A 1 111 ? -7.271 -7.627 6.631 1.00 80.06 111 GLY A N 1
ATOM 924 C CA . GLY A 1 111 ? -7.498 -9.011 7.040 1.00 80.06 111 GLY A CA 1
ATOM 925 C C . GLY A 1 111 ? -6.194 -9.781 7.274 1.00 80.06 111 GLY A C 1
ATOM 926 O O . GLY A 1 111 ? -6.058 -10.464 8.288 1.00 80.06 111 GLY A O 1
ATOM 927 N N . ARG A 1 112 ? -5.188 -9.616 6.402 1.00 80.75 112 ARG A N 1
ATOM 928 C CA . ARG A 1 112 ? -3.861 -10.246 6.572 1.00 80.75 112 ARG A CA 1
ATOM 929 C C . ARG A 1 112 ? -3.068 -9.704 7.759 1.00 80.75 112 ARG A C 1
ATOM 931 O O . ARG A 1 112 ? -2.270 -10.437 8.332 1.00 80.75 112 ARG A O 1
ATOM 938 N N . LEU A 1 113 ? -3.289 -8.448 8.141 1.00 74.44 113 LEU A N 1
ATOM 939 C CA . LEU A 1 113 ? -2.684 -7.844 9.331 1.00 74.44 113 LEU A CA 1
ATOM 940 C C . LEU A 1 113 ? -3.376 -8.281 10.635 1.00 74.44 113 LEU A C 1
ATOM 942 O O . LEU A 1 113 ? -3.009 -7.807 11.708 1.00 74.44 113 LEU A O 1
ATOM 946 N N . GLY A 1 114 ? -4.385 -9.158 10.565 1.00 68.31 114 GLY A N 1
ATOM 947 C CA . GLY A 1 114 ? -5.185 -9.551 11.725 1.00 68.31 114 GLY A CA 1
ATOM 948 C C . GLY A 1 114 ? -6.085 -8.424 12.237 1.00 68.31 114 GLY A C 1
ATOM 949 O O . GLY A 1 114 ? -6.617 -8.513 13.343 1.00 68.31 114 GLY A O 1
ATOM 950 N N . MET A 1 115 ? -6.268 -7.363 11.445 1.00 60.62 115 MET A N 1
ATOM 951 C CA . MET A 1 115 ? -7.204 -6.286 11.741 1.00 60.62 115 MET A CA 1
ATOM 952 C C . MET A 1 115 ? -8.599 -6.737 11.308 1.00 60.62 115 MET A C 1
ATOM 954 O O . MET A 1 115 ? -9.088 -6.350 10.249 1.00 60.62 115 MET A O 1
ATOM 958 N N . SER A 1 116 ? -9.223 -7.609 12.107 1.00 59.41 116 SER A N 1
ATOM 959 C CA . SER A 1 116 ? -10.634 -7.953 11.913 1.00 59.41 116 SER A CA 1
ATOM 960 C C . SER A 1 116 ? -11.511 -6.711 12.095 1.00 59.41 116 SER A C 1
ATOM 962 O O . SER A 1 116 ? -11.100 -5.748 12.757 1.00 59.41 116 SER A O 1
ATOM 964 N N . GLU A 1 117 ? -12.732 -6.730 11.556 1.00 57.53 117 GLU A N 1
ATOM 965 C CA . GLU A 1 117 ? -13.722 -5.684 11.837 1.00 57.53 117 GLU A CA 1
ATOM 966 C C . GLU A 1 117 ? -13.859 -5.442 13.345 1.00 57.53 117 GLU A C 1
ATOM 968 O O . GLU A 1 117 ? -13.914 -4.288 13.755 1.00 57.53 117 GLU A O 1
ATOM 973 N N . GLU A 1 118 ? -13.789 -6.473 14.203 1.00 56.56 118 GLU A N 1
ATOM 974 C CA . GLU A 1 118 ? -13.779 -6.259 15.655 1.00 56.56 118 GLU A CA 1
ATOM 975 C C . GLU A 1 118 ? -12.546 -5.521 16.181 1.00 56.56 118 GLU A C 1
ATOM 977 O O . GLU A 1 118 ? -12.667 -4.793 17.166 1.00 56.56 118 GLU A O 1
ATOM 982 N N . ALA A 1 119 ? -11.358 -5.725 15.609 1.00 59.38 119 ALA A N 1
ATOM 983 C CA . ALA A 1 119 ? -10.145 -5.031 16.041 1.00 59.38 119 ALA A CA 1
ATOM 984 C C . ALA A 1 119 ? -10.189 -3.553 15.629 1.00 59.38 119 ALA A C 1
ATOM 986 O O . ALA A 1 119 ? -9.887 -2.674 16.440 1.00 59.38 119 ALA A O 1
ATOM 987 N N . ILE A 1 120 ? -10.651 -3.283 14.404 1.00 59.41 120 ILE A N 1
ATOM 988 C CA . ILE A 1 120 ? -10.891 -1.928 13.899 1.00 59.41 120 ILE A CA 1
ATOM 989 C C . ILE A 1 120 ? -11.988 -1.257 14.720 1.00 59.41 120 ILE A C 1
ATOM 991 O O . ILE A 1 120 ? -11.772 -0.145 15.190 1.00 59.41 120 ILE A O 1
ATOM 995 N N . TYR A 1 121 ? -13.113 -1.935 14.966 1.00 60.94 121 TYR A N 1
ATOM 996 C CA . TYR A 1 121 ? -14.236 -1.442 15.764 1.00 60.94 121 TYR A CA 1
ATOM 997 C C . TYR A 1 121 ? -13.843 -1.192 17.220 1.00 60.94 121 TYR A C 1
ATOM 999 O O . TYR A 1 121 ? -14.212 -0.171 17.786 1.00 60.94 121 TYR A O 1
ATOM 1007 N N . ARG A 1 122 ? -13.049 -2.068 17.850 1.00 60.38 122 ARG A N 1
ATOM 1008 C CA . ARG A 1 122 ? -12.528 -1.824 19.207 1.00 60.38 122 ARG A CA 1
ATOM 1009 C C . ARG A 1 122 ? -11.561 -0.648 19.243 1.00 60.38 122 ARG A C 1
ATOM 1011 O O . ARG A 1 122 ? -11.656 0.162 20.160 1.00 60.38 122 ARG A O 1
ATOM 1018 N N . GLY A 1 123 ? -10.663 -0.542 18.264 1.00 59.84 123 GLY A N 1
ATOM 1019 C CA . GLY A 1 123 ? -9.715 0.567 18.151 1.00 59.84 123 GLY A CA 1
ATOM 1020 C C . GLY A 1 123 ? -10.416 1.905 17.918 1.00 59.84 123 GLY A C 1
ATOM 1021 O O . GLY A 1 123 ? -10.168 2.856 18.651 1.00 59.84 123 GLY A O 1
ATOM 1022 N N . THR A 1 124 ? -11.354 1.963 16.971 1.00 60.81 124 THR A N 1
ATOM 1023 C CA . THR A 1 124 ? -12.173 3.159 16.715 1.00 60.81 124 THR A CA 1
ATOM 1024 C C . THR A 1 124 ? -13.102 3.469 17.869 1.00 60.81 124 THR A C 1
ATOM 1026 O O . THR A 1 124 ? -13.171 4.627 18.240 1.00 60.81 124 THR A O 1
ATOM 1029 N N . LYS A 1 125 ? -13.762 2.489 18.496 1.00 57.94 125 LYS A N 1
ATOM 1030 C CA . LYS A 1 125 ? -14.588 2.717 19.693 1.00 57.94 125 LYS A CA 1
ATOM 1031 C C . LYS A 1 125 ? -13.760 3.279 20.842 1.00 57.94 125 LYS A C 1
ATOM 1033 O O . LYS A 1 125 ? -14.221 4.193 21.510 1.00 57.94 125 LYS A O 1
ATOM 1038 N N . ARG A 1 126 ? -12.545 2.772 21.052 1.00 57.72 126 ARG A N 1
ATOM 1039 C CA . ARG A 1 126 ? -11.625 3.283 22.070 1.00 57.72 126 ARG A CA 1
ATOM 1040 C C . ARG A 1 126 ? -11.137 4.690 21.734 1.00 57.72 126 ARG A C 1
ATOM 1042 O O . ARG A 1 126 ? -11.212 5.551 22.593 1.00 57.72 126 ARG A O 1
ATOM 1049 N N . ALA A 1 127 ? -10.733 4.947 20.492 1.00 58.41 127 ALA A N 1
ATOM 1050 C CA . ALA A 1 127 ? -10.342 6.281 20.042 1.00 58.41 127 ALA A CA 1
ATOM 1051 C C . ALA A 1 127 ? -11.515 7.274 20.107 1.00 58.41 127 ALA A C 1
ATOM 1053 O O . ALA A 1 127 ? -11.332 8.404 20.538 1.00 58.41 127 ALA A O 1
ATOM 1054 N N . LEU A 1 128 ? -12.732 6.852 19.750 1.00 57.91 128 LEU A N 1
ATOM 1055 C CA . LEU A 1 128 ? -13.968 7.623 19.905 1.00 57.91 128 LEU A CA 1
ATOM 1056 C C . LEU A 1 128 ? -14.280 7.875 21.373 1.00 57.91 128 LEU A C 1
ATOM 1058 O O . LEU A 1 128 ? -14.658 8.986 21.689 1.00 57.91 128 LEU A O 1
ATOM 1062 N N . GLN A 1 129 ? -14.105 6.899 22.265 1.00 57.31 129 GLN A N 1
ATOM 1063 C CA . GLN A 1 129 ? -14.274 7.085 23.709 1.00 57.31 129 GLN A CA 1
ATOM 1064 C C . GLN A 1 129 ? -13.224 8.034 24.290 1.00 57.31 129 GLN A C 1
ATOM 1066 O O . GLN A 1 129 ? -13.570 8.910 25.069 1.00 57.31 129 GLN A O 1
ATOM 1071 N N . GLU A 1 130 ? -11.962 7.908 23.888 1.00 53.94 130 GLU A N 1
ATOM 1072 C CA . GLU A 1 130 ? -10.870 8.799 24.295 1.00 53.94 130 GLU A CA 1
ATOM 1073 C C . GLU A 1 130 ? -11.082 10.223 23.741 1.00 53.94 130 GLU A C 1
ATOM 1075 O O . GLU A 1 130 ? -10.859 11.200 24.451 1.00 53.94 130 GLU A O 1
ATOM 1080 N N . THR A 1 131 ? -11.615 10.354 22.521 1.00 53.44 131 THR A N 1
ATOM 1081 C CA . THR A 1 131 ? -11.994 11.646 21.919 1.00 53.44 131 THR A CA 1
ATOM 1082 C C . THR A 1 131 ? -13.263 12.220 22.558 1.00 53.44 131 THR A C 1
ATOM 1084 O O . THR A 1 131 ? -13.316 13.417 22.812 1.00 53.44 131 THR A O 1
ATOM 1087 N N . LEU A 1 132 ? -14.263 11.391 22.887 1.00 47.25 132 LEU A N 1
ATOM 1088 C CA . LEU A 1 132 ? -15.460 11.796 23.638 1.00 47.25 132 LEU A CA 1
ATOM 1089 C C . LEU A 1 132 ? -15.096 12.255 25.051 1.00 47.25 132 LEU A C 1
ATOM 1091 O O . LEU A 1 132 ? -15.684 13.204 25.545 1.00 47.25 132 LEU A O 1
ATOM 1095 N N . HIS A 1 133 ? -14.131 11.608 25.703 1.00 47.56 133 HIS A N 1
ATOM 1096 C CA . HIS A 1 133 ? -13.635 12.046 27.006 1.00 47.56 133 HIS A CA 1
ATOM 1097 C C . HIS A 1 133 ? -12.778 13.317 26.914 1.00 47.56 133 HIS A C 1
ATOM 1099 O O . HIS A 1 133 ? -12.702 14.056 27.889 1.00 47.56 133 HIS A O 1
ATOM 1105 N N . GLY A 1 134 ? -12.166 13.597 25.757 1.00 41.94 134 GLY A N 1
ATOM 1106 C CA . GLY A 1 134 ? -11.476 14.860 25.475 1.00 41.94 134 GLY A CA 1
ATOM 1107 C C . GLY A 1 134 ? -12.403 16.016 25.073 1.00 41.94 134 GLY A C 1
ATOM 1108 O O . GLY A 1 134 ? -11.996 17.173 25.141 1.00 41.94 134 GLY A O 1
ATOM 1109 N N . ILE A 1 135 ? -13.644 15.721 24.676 1.00 44.03 135 ILE A N 1
ATOM 1110 C CA . ILE A 1 135 ? -14.688 16.704 24.375 1.00 44.03 135 ILE A CA 1
ATOM 1111 C C . ILE A 1 135 ? -15.704 16.658 25.522 1.00 44.03 135 ILE A C 1
ATOM 1113 O O . ILE A 1 135 ? -16.752 16.023 25.429 1.00 44.03 135 ILE A O 1
ATOM 1117 N N . GLU A 1 136 ? -15.406 17.355 26.620 1.00 51.62 136 GLU A N 1
ATOM 1118 C CA . GLU A 1 136 ? -16.411 17.737 27.621 1.00 51.62 136 GLU A CA 1
ATOM 1119 C C . GLU A 1 136 ? -17.432 18.709 27.010 1.00 51.62 136 GLU A C 1
ATOM 1121 O O . GLU A 1 136 ? -17.464 19.878 27.365 1.00 51.62 136 GLU A O 1
ATOM 1126 N N . VAL A 1 137 ? -18.281 18.271 26.083 1.00 48.50 137 VAL A N 1
ATOM 1127 C CA . VAL A 1 137 ? -19.530 18.984 25.797 1.00 48.50 137 VAL A CA 1
ATOM 1128 C C . VAL A 1 137 ? -20.546 18.000 25.212 1.00 48.50 137 VAL A C 1
ATOM 1130 O O . VAL A 1 137 ? -20.800 17.981 24.012 1.00 48.50 137 VAL A O 1
ATOM 1133 N N . ASN A 1 138 ? -21.191 17.194 26.057 1.00 50.38 138 ASN A N 1
ATOM 1134 C CA . ASN A 1 138 ? -22.626 17.035 25.832 1.00 50.38 138 ASN A CA 1
ATOM 1135 C C . ASN A 1 138 ? -23.218 18.389 26.235 1.00 50.38 138 ASN A C 1
ATOM 1137 O O . ASN A 1 138 ? -23.087 18.740 27.411 1.00 50.38 138 ASN A O 1
ATOM 1141 N N . PRO A 1 139 ? -23.784 19.196 25.318 1.00 56.62 139 PRO A N 1
ATOM 1142 C CA . PRO A 1 139 ? -24.452 20.426 25.711 1.00 56.62 139 PRO A CA 1
ATOM 1143 C C . PRO A 1 139 ? -25.699 20.033 26.508 1.00 56.62 139 PRO A C 1
ATOM 1145 O O . PRO A 1 139 ? -26.762 19.800 25.950 1.00 56.62 139 PRO A O 1
ATOM 1148 N N . ALA A 1 140 ? -25.550 19.855 27.817 1.00 60.94 140 ALA A N 1
ATOM 1149 C CA . ALA A 1 140 ? -26.663 19.605 28.709 1.00 60.94 140 ALA A CA 1
ATOM 1150 C C . ALA A 1 140 ? -27.280 20.957 29.062 1.00 60.94 140 ALA A C 1
ATOM 1152 O O . ALA A 1 140 ? -26.631 21.808 29.677 1.00 60.94 140 ALA A O 1
ATOM 1153 N N . ASN A 1 141 ? -28.534 21.165 28.677 1.00 72.00 141 ASN A N 1
ATOM 1154 C CA . ASN A 1 141 ? -29.270 22.333 29.132 1.00 72.00 141 ASN A CA 1
ATOM 1155 C C . ASN A 1 141 ? -29.662 22.084 30.587 1.00 72.00 141 ASN A C 1
ATOM 1157 O O . ASN A 1 141 ? -30.341 21.105 30.896 1.00 72.00 141 ASN A O 1
ATOM 1161 N N . THR A 1 142 ? -29.188 22.943 31.488 1.00 76.44 142 THR A N 1
ATOM 1162 C CA . THR A 1 142 ? -29.490 22.832 32.918 1.00 76.44 142 THR A CA 1
ATOM 1163 C C . THR A 1 142 ? -30.434 23.948 33.328 1.00 76.44 142 THR A C 1
ATOM 1165 O O . THR A 1 142 ? -30.126 25.126 33.149 1.00 76.44 142 THR A O 1
ATOM 1168 N N . PHE A 1 143 ? -31.566 23.568 33.908 1.00 82.25 143 PHE A N 1
ATOM 1169 C CA . PHE A 1 143 ? -32.572 24.480 34.433 1.00 82.25 143 PHE A CA 1
ATOM 1170 C C . PHE A 1 143 ? -32.663 24.340 35.952 1.00 82.25 143 PHE A C 1
ATOM 1172 O O . PHE A 1 143 ? -32.555 23.236 36.491 1.00 82.25 143 PHE A O 1
ATOM 1179 N N . TYR A 1 144 ? -32.882 25.464 36.630 1.00 86.50 144 TYR A N 1
ATOM 1180 C CA . TYR A 1 144 ? -32.946 25.556 38.085 1.00 86.50 144 TYR A CA 1
ATOM 1181 C C . TYR A 1 144 ? -34.308 26.112 38.500 1.00 86.50 144 TYR A C 1
ATOM 1183 O O . TYR A 1 144 ? -34.695 27.189 38.045 1.00 86.50 144 TYR A O 1
ATOM 1191 N N . GLU A 1 145 ? -35.019 25.403 39.373 1.00 85.12 145 GLU A N 1
ATOM 1192 C CA . GLU A 1 145 ? -36.252 25.891 39.991 1.00 85.12 145 GLU A CA 1
ATOM 1193 C C . GLU A 1 145 ? -36.010 26.145 41.479 1.00 85.12 145 GLU A C 1
ATOM 1195 O O . GLU A 1 145 ? -35.530 25.273 42.211 1.00 85.12 145 GLU A O 1
ATOM 1200 N N . TYR A 1 146 ? -36.369 27.346 41.922 1.00 85.62 146 TYR A N 1
ATOM 1201 C CA . TYR A 1 146 ? -36.248 27.789 43.305 1.00 85.62 146 TYR A CA 1
ATOM 1202 C C . TYR A 1 146 ? -37.638 27.923 43.928 1.00 85.62 146 TYR A C 1
ATOM 1204 O O . TYR A 1 146 ? -38.584 28.334 43.255 1.00 85.62 146 TYR A O 1
ATOM 1212 N N . ASP A 1 147 ? -37.761 27.599 45.214 1.00 81.06 147 ASP A N 1
ATOM 1213 C CA . ASP A 1 147 ? -38.970 27.872 45.987 1.00 81.06 147 ASP A CA 1
ATOM 1214 C C . ASP A 1 147 ? -39.139 29.396 46.134 1.00 81.06 147 ASP A C 1
ATOM 1216 O O . ASP A 1 147 ? -38.255 30.061 46.683 1.00 81.06 147 ASP A O 1
ATOM 1220 N N . PRO A 1 148 ? -40.258 29.974 45.665 1.00 75.06 148 PRO A N 1
ATOM 1221 C CA . PRO A 1 148 ? -40.473 31.417 45.677 1.00 75.06 148 PRO A CA 1
ATOM 1222 C C . PRO A 1 148 ? -40.576 32.026 47.084 1.00 75.06 148 PRO A C 1
ATOM 1224 O O . PRO A 1 148 ? -40.404 33.235 47.222 1.00 75.06 148 PRO A O 1
ATOM 1227 N N . ASN A 1 149 ? -40.851 31.229 48.122 1.00 74.69 149 ASN A N 1
ATOM 1228 C CA . ASN A 1 149 ? -41.006 31.725 49.494 1.00 74.69 149 ASN A CA 1
ATOM 1229 C C . ASN A 1 149 ? -39.701 31.677 50.294 1.00 74.69 149 ASN A C 1
ATOM 1231 O O . ASN A 1 149 ? -39.459 32.543 51.132 1.00 74.69 149 ASN A O 1
ATOM 1235 N N . THR A 1 150 ? -38.876 30.656 50.059 1.00 76.31 150 THR A N 1
ATOM 1236 C CA . THR A 1 150 ? -37.637 30.418 50.818 1.00 76.31 150 THR A CA 1
ATOM 1237 C C . THR A 1 150 ? -36.378 30.784 50.032 1.00 76.31 150 THR A C 1
ATOM 1239 O O . THR A 1 150 ? -35.317 30.968 50.623 1.00 76.31 150 THR A O 1
ATOM 1242 N N . GLY A 1 151 ? -36.476 30.905 48.704 1.00 77.31 151 GLY A N 1
ATOM 1243 C CA . GLY A 1 151 ? -35.343 31.134 47.805 1.00 77.31 151 GLY A CA 1
ATOM 1244 C C . GLY A 1 151 ? -34.419 29.922 47.649 1.00 77.31 151 GLY A C 1
ATOM 1245 O O . GLY A 1 151 ? -33.376 30.030 47.005 1.00 77.31 151 GLY A O 1
ATOM 1246 N N . LEU A 1 152 ? -34.773 28.773 48.233 1.00 80.44 152 LEU A N 1
ATOM 1247 C CA . LEU A 1 152 ? -33.972 27.553 48.175 1.00 80.44 152 LEU A CA 1
ATOM 1248 C C . LEU A 1 152 ? -34.177 26.831 46.841 1.00 80.44 152 LEU A C 1
ATOM 1250 O O . LEU A 1 152 ? -35.273 26.813 46.286 1.00 80.44 152 LEU A O 1
ATOM 1254 N N . LEU A 1 153 ? -33.110 26.228 46.317 1.00 81.56 153 LEU A N 1
ATOM 1255 C CA . LEU A 1 153 ? -33.137 25.486 45.058 1.00 81.56 153 LEU A CA 1
ATOM 1256 C C . LEU A 1 153 ? -33.855 24.150 45.258 1.00 81.56 153 LEU A C 1
ATOM 1258 O O . LEU A 1 153 ? -33.297 23.264 45.881 1.00 81.56 153 LEU A O 1
ATOM 1262 N N . VAL A 1 154 ? -35.053 23.961 44.715 1.00 86.75 154 VAL A N 1
ATOM 1263 C CA . VAL A 1 154 ? -35.852 22.743 44.957 1.00 86.75 154 VAL A CA 1
ATOM 1264 C C . VAL A 1 154 ? -35.707 21.694 43.862 1.00 86.75 154 VAL A C 1
ATOM 1266 O O . VAL A 1 154 ? -35.884 20.499 44.121 1.00 86.75 154 VAL A O 1
ATOM 1269 N N . ARG A 1 155 ? -35.371 22.112 42.637 1.00 86.31 155 ARG A N 1
ATOM 1270 C CA . ARG A 1 155 ? -35.277 21.204 41.493 1.00 86.31 155 ARG A CA 1
ATOM 1271 C C . ARG A 1 155 ? -34.190 21.631 40.519 1.00 86.31 155 ARG A C 1
ATOM 1273 O O . ARG A 1 155 ? -34.088 22.801 40.157 1.00 86.31 155 ARG A O 1
ATOM 1280 N N . ILE A 1 156 ? -33.423 20.654 40.052 1.00 86.19 156 ILE A N 1
ATOM 1281 C CA . ILE A 1 156 ? -32.491 20.798 38.935 1.00 86.19 156 ILE A CA 1
ATOM 1282 C C . ILE A 1 156 ? -32.961 19.861 37.830 1.00 86.19 156 ILE A C 1
ATOM 1284 O O . ILE A 1 156 ? -33.164 18.671 38.070 1.00 86.19 156 ILE A O 1
ATOM 1288 N N . VAL A 1 157 ? -33.135 20.391 36.624 1.00 85.50 157 VAL A N 1
ATOM 1289 C CA . VAL A 1 157 ? -33.469 19.598 35.439 1.00 85.50 157 VAL A CA 1
ATOM 1290 C C . VAL A 1 157 ? -32.284 19.652 34.493 1.00 85.50 157 VAL A C 1
ATOM 1292 O O . VAL A 1 157 ? -31.931 20.722 34.002 1.00 85.50 157 VAL A O 1
ATOM 1295 N N . GLN A 1 158 ? -31.663 18.500 34.262 1.00 83.38 158 GLN A N 1
ATOM 1296 C CA . GLN A 1 158 ? -30.601 18.332 33.279 1.00 83.38 158 GLN A CA 1
ATOM 1297 C C . GLN A 1 158 ? -31.182 17.626 32.061 1.00 83.38 158 GLN A C 1
ATOM 1299 O O . GLN A 1 158 ? -31.612 16.477 32.149 1.00 83.38 158 GLN A O 1
ATOM 1304 N N . GLU A 1 159 ? -31.210 18.324 30.935 1.00 80.75 159 GLU A N 1
ATOM 1305 C CA . GLU A 1 159 ? -31.685 17.795 29.663 1.00 80.75 159 GLU A CA 1
ATOM 1306 C C . GLU A 1 159 ? -30.502 17.562 28.728 1.00 80.75 159 GLU A C 1
ATOM 1308 O O . GLU A 1 159 ? -29.729 18.477 28.435 1.00 80.75 159 GLU A O 1
ATOM 1313 N N . ASP A 1 160 ? -30.373 16.330 28.248 1.00 73.06 160 ASP A N 1
ATOM 1314 C CA . ASP A 1 160 ? -29.438 15.993 27.182 1.00 73.06 160 ASP A CA 1
ATOM 1315 C C . ASP A 1 160 ? -29.949 16.596 25.864 1.00 73.06 160 ASP A C 1
ATOM 1317 O O . ASP A 1 160 ? -30.975 16.163 25.340 1.00 73.06 160 ASP A O 1
ATOM 1321 N N . ALA A 1 161 ? -29.247 17.590 25.307 1.00 62.97 161 ALA A N 1
ATOM 1322 C CA . ALA A 1 161 ? -29.695 18.264 24.085 1.00 62.97 161 ALA A CA 1
ATOM 1323 C C . ALA A 1 161 ? -29.675 17.377 22.825 1.00 62.97 161 ALA A C 1
ATOM 1325 O O . ALA A 1 161 ? -30.204 17.791 21.795 1.00 62.97 161 ALA A O 1
ATOM 1326 N N . ILE A 1 162 ? -29.071 16.183 22.876 1.00 60.62 162 ILE A N 1
ATOM 1327 C CA . ILE A 1 162 ? -29.028 15.232 21.759 1.00 60.62 162 ILE A CA 1
ATOM 1328 C C . ILE A 1 162 ? -30.145 14.196 21.900 1.00 60.62 162 ILE A C 1
ATOM 1330 O O . ILE A 1 162 ? -30.839 13.903 20.927 1.00 60.62 162 ILE A O 1
ATOM 1334 N N . THR A 1 163 ? -30.317 13.621 23.094 1.00 71.94 163 THR A N 1
ATOM 1335 C CA . THR A 1 163 ? -31.283 12.526 23.307 1.00 71.94 163 THR A CA 1
ATOM 1336 C C . THR A 1 163 ? -32.640 12.986 23.836 1.00 71.94 163 THR A C 1
ATOM 1338 O O . THR A 1 163 ? -33.596 12.213 23.783 1.00 71.94 163 THR A O 1
ATOM 1341 N N . GLY A 1 164 ? -32.736 14.216 24.348 1.00 69.31 164 GLY A N 1
ATOM 1342 C CA . GLY A 1 164 ? -33.937 14.769 24.978 1.00 69.31 164 GLY A CA 1
ATOM 1343 C C . GLY A 1 164 ? -34.299 14.119 26.317 1.00 69.31 164 GLY A C 1
ATOM 1344 O O . GLY A 1 164 ? -35.331 14.456 26.894 1.00 69.31 164 GLY A O 1
ATOM 1345 N N . LYS A 1 165 ? -33.477 13.183 26.815 1.00 75.12 165 LYS A N 1
ATOM 1346 C CA . LYS A 1 165 ? -33.684 12.530 28.112 1.00 75.12 165 LYS A CA 1
ATOM 1347 C C . LYS A 1 165 ? -33.443 13.518 29.238 1.00 75.12 165 LYS A C 1
ATOM 1349 O O . LYS A 1 165 ? -32.480 14.292 29.192 1.00 75.12 165 LYS A O 1
ATOM 1354 N N . LYS A 1 166 ? -34.292 13.460 30.261 1.00 81.62 166 LYS A N 1
ATOM 1355 C CA . LYS A 1 166 ? -34.253 14.407 31.373 1.00 81.62 166 LYS A CA 1
ATOM 1356 C C . LYS A 1 166 ? -33.870 13.687 32.648 1.00 81.62 166 LYS A C 1
ATOM 1358 O O . LYS A 1 166 ? -34.470 12.692 33.038 1.00 81.62 166 LYS A O 1
ATOM 1363 N N . LYS A 1 167 ? -32.862 14.218 33.326 1.00 83.06 167 LYS A N 1
ATOM 1364 C CA . LYS A 1 167 ? -32.548 13.855 34.700 1.00 83.06 167 LYS A CA 1
ATOM 1365 C C . LYS A 1 167 ? -33.087 14.946 35.610 1.00 83.06 167 LYS A C 1
ATOM 1367 O O . LYS A 1 167 ? -32.703 16.110 35.487 1.00 83.06 167 LYS A O 1
ATOM 1372 N N . ILE A 1 168 ? -33.974 14.572 36.521 1.00 85.19 168 ILE A N 1
ATOM 1373 C CA . ILE A 1 168 ? -34.556 15.478 37.506 1.00 85.19 168 ILE A CA 1
ATOM 1374 C C . ILE A 1 168 ? -33.920 15.180 38.856 1.00 85.19 168 ILE A C 1
ATOM 1376 O O . ILE A 1 168 ? -33.993 14.059 39.354 1.00 85.19 168 ILE A O 1
ATOM 1380 N N . ILE A 1 169 ? -33.322 16.202 39.459 1.00 86.38 169 ILE A N 1
ATOM 1381 C CA . ILE A 1 169 ? -32.784 16.149 40.815 1.00 86.38 169 ILE A CA 1
ATOM 1382 C C . ILE A 1 169 ? -33.695 16.991 41.701 1.00 86.38 169 ILE A C 1
ATOM 1384 O O . ILE A 1 169 ? -33.832 18.195 41.478 1.00 86.38 169 ILE A O 1
ATOM 1388 N N . ARG A 1 170 ? -34.328 16.368 42.696 1.00 86.50 170 ARG A N 1
ATOM 1389 C CA . ARG A 1 170 ? -35.161 17.056 43.693 1.00 86.50 170 ARG A CA 1
ATOM 1390 C C . ARG A 1 170 ? -34.396 17.197 44.993 1.00 86.50 170 ARG A C 1
ATOM 1392 O O . ARG A 1 170 ? -33.868 16.206 45.491 1.00 86.50 170 ARG A O 1
ATOM 1399 N N . LEU A 1 171 ? -34.368 18.406 45.537 1.00 85.12 171 LEU A N 1
ATOM 1400 C CA . LEU A 1 171 ? -33.628 18.754 46.744 1.00 85.12 171 LEU A CA 1
ATOM 1401 C C . LEU A 1 171 ? -34.614 19.010 47.887 1.00 85.12 171 LEU A C 1
ATOM 1403 O O . LEU A 1 171 ? -35.561 19.781 47.738 1.00 85.12 171 LEU A O 1
ATOM 1407 N N . VAL A 1 172 ? -34.400 18.348 49.022 1.00 85.31 172 VAL A N 1
ATOM 1408 C CA . VAL A 1 172 ? -35.233 18.478 50.223 1.00 85.31 172 VAL A CA 1
ATOM 1409 C C . VAL A 1 172 ? -34.397 19.072 51.340 1.00 85.31 172 VAL A C 1
ATOM 1411 O O . VAL A 1 172 ? -33.328 18.555 51.668 1.00 85.31 172 VAL A O 1
ATOM 1414 N N . TYR A 1 173 ? -34.904 20.147 51.934 1.00 84.88 173 TYR A N 1
ATOM 1415 C CA . TYR A 1 173 ? -34.244 20.890 53.001 1.00 84.88 173 TYR A CA 1
ATOM 1416 C C . TYR A 1 173 ? -34.975 20.700 54.332 1.00 84.88 173 TYR A C 1
ATOM 1418 O O . TYR A 1 173 ? -36.181 20.445 54.355 1.00 84.88 173 TYR A O 1
ATOM 1426 N N . ASP A 1 174 ? -34.248 20.818 55.439 1.00 83.88 174 ASP A N 1
ATOM 1427 C CA . ASP A 1 174 ? -34.834 20.909 56.775 1.00 83.88 174 ASP A CA 1
ATOM 1428 C C . ASP A 1 174 ? -35.382 22.320 57.052 1.00 83.88 174 ASP A C 1
ATOM 1430 O O . ASP A 1 174 ? -35.268 23.244 56.245 1.00 83.88 174 ASP A O 1
ATOM 1434 N N . GLN A 1 175 ? -35.985 22.491 58.230 1.00 77.44 175 GLN A N 1
ATOM 1435 C CA . GLN A 1 175 ? -36.544 23.769 58.680 1.00 77.44 175 GLN A CA 1
ATOM 1436 C C . GLN A 1 175 ? -35.478 24.859 58.911 1.00 77.44 175 GLN A C 1
ATOM 1438 O O . GLN A 1 175 ? -35.829 26.032 59.010 1.00 77.44 175 GLN A O 1
ATOM 1443 N N . GLU A 1 176 ? -34.193 24.495 58.977 1.00 80.19 176 GLU A N 1
ATOM 1444 C CA . GLU A 1 176 ? -33.058 25.417 59.107 1.00 80.19 176 GLU A CA 1
ATOM 1445 C C . GLU A 1 176 ? -32.448 25.782 57.737 1.00 80.19 176 GLU A C 1
ATOM 1447 O O . GLU A 1 176 ? -31.482 26.545 57.674 1.00 80.19 176 GLU A O 1
ATOM 1452 N N . GLY A 1 177 ? -33.005 25.257 56.638 1.00 73.50 177 GLY A N 1
ATOM 1453 C CA . GLY A 1 177 ? -32.550 25.510 55.272 1.00 73.50 177 GLY A CA 1
ATOM 1454 C C . GLY A 1 177 ? -31.325 24.693 54.856 1.00 73.50 177 GLY A C 1
ATOM 1455 O O . GLY A 1 177 ? -30.667 25.034 53.872 1.00 73.50 177 GLY A O 1
ATOM 1456 N N . ARG A 1 178 ? -30.990 23.616 55.575 1.00 80.00 178 ARG A N 1
ATOM 1457 C CA . ARG A 1 178 ? -29.894 22.707 55.214 1.00 80.00 178 ARG A CA 1
ATOM 1458 C C . ARG A 1 178 ? -30.421 21.562 54.367 1.00 80.00 178 ARG A C 1
ATOM 1460 O O . ARG A 1 178 ? -31.511 21.053 54.600 1.00 80.00 178 ARG A O 1
ATOM 1467 N N . LEU A 1 179 ? -29.639 21.153 53.3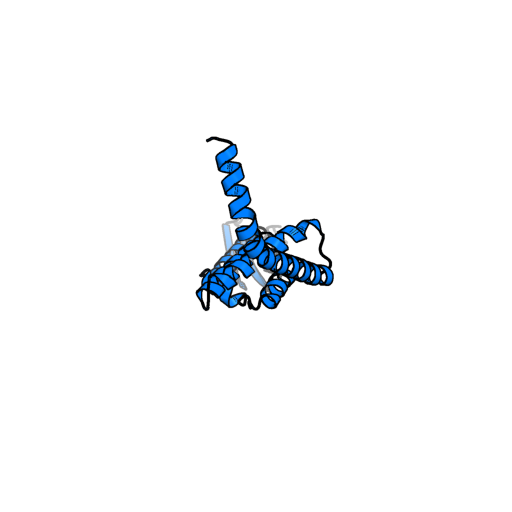73 1.00 81.44 179 LEU A N 1
ATOM 1468 C CA . LEU A 1 179 ? -30.005 20.054 52.485 1.00 81.44 179 LEU A CA 1
ATOM 1469 C C . LEU A 1 179 ? -29.993 18.727 53.259 1.00 81.44 179 LEU A C 1
ATOM 1471 O O . LEU A 1 179 ? -28.953 18.320 53.772 1.00 81.44 179 LEU A O 1
ATOM 1475 N N . VAL A 1 180 ? -31.140 18.054 53.316 1.00 84.25 180 VAL A N 1
ATOM 1476 C CA . VAL A 1 180 ? -31.336 16.774 54.016 1.00 84.25 180 VAL A CA 1
ATOM 1477 C C . VAL A 1 180 ? -31.230 15.603 53.050 1.00 84.25 180 VAL A C 1
ATOM 1479 O O . VAL A 1 180 ? -30.625 14.583 53.376 1.00 84.25 180 VAL A O 1
ATOM 1482 N N . SER A 1 181 ? -31.810 15.729 51.858 1.00 80.00 181 SER A N 1
ATOM 1483 C CA . SER A 1 181 ? -31.769 14.666 50.858 1.00 80.00 181 SER A CA 1
ATOM 1484 C C . SER A 1 181 ? -31.889 15.197 49.435 1.00 80.00 181 SER A C 1
ATOM 1486 O O . SER A 1 181 ? -32.434 16.273 49.184 1.00 80.00 181 SER A O 1
ATOM 1488 N N . ALA A 1 182 ? -31.353 14.418 48.497 1.00 82.88 182 ALA A N 1
ATOM 1489 C CA . ALA A 1 182 ? -31.480 14.639 47.068 1.00 82.88 182 ALA A CA 1
ATOM 1490 C C . ALA A 1 182 ? -31.936 13.337 46.405 1.00 82.88 182 ALA A C 1
ATOM 1492 O O . ALA A 1 182 ? -31.371 12.276 46.676 1.00 82.88 182 ALA A O 1
ATOM 1493 N N . TYR A 1 183 ? -32.952 13.419 45.551 1.00 82.62 183 TYR A N 1
ATOM 1494 C CA . TYR A 1 183 ? -33.479 12.277 44.804 1.00 82.62 183 TYR A CA 1
ATOM 1495 C C . TYR A 1 183 ? -33.268 12.501 43.318 1.00 82.62 183 TYR A C 1
ATOM 1497 O O . TYR A 1 183 ? -33.513 13.600 42.821 1.00 82.62 183 TYR A O 1
ATOM 1505 N N . GLU A 1 184 ? -32.833 11.455 42.624 1.00 84.81 184 GLU A N 1
ATOM 1506 C CA . GLU A 1 184 ? -32.612 11.484 41.184 1.00 84.81 184 GLU A CA 1
ATOM 1507 C C . GLU A 1 184 ? -33.637 10.596 40.484 1.00 84.81 184 GLU A C 1
ATOM 1509 O O . GLU A 1 184 ? -33.763 9.410 40.790 1.00 84.81 184 GLU A O 1
ATOM 1514 N N . GLU A 1 185 ? -34.349 11.172 39.524 1.00 82.81 185 GLU A N 1
ATOM 1515 C CA . GLU A 1 185 ? -35.310 10.479 38.671 1.00 82.81 185 GLU A CA 1
ATOM 1516 C C . GLU A 1 185 ? -34.908 10.691 37.206 1.00 82.81 185 GLU A C 1
ATOM 1518 O O . GLU A 1 185 ? -34.472 11.780 36.822 1.00 82.81 185 GLU A O 1
ATOM 1523 N N . TRP A 1 186 ? -35.034 9.639 36.397 1.00 77.25 186 TRP A N 1
ATOM 1524 C CA . TRP A 1 186 ? -34.836 9.703 34.949 1.00 77.25 186 TRP A CA 1
ATOM 1525 C C . TRP A 1 186 ? -36.195 9.663 34.259 1.00 77.25 186 TRP A C 1
ATOM 1527 O O . TRP A 1 186 ? -36.990 8.763 34.534 1.00 77.25 186 TRP A O 1
ATOM 1537 N N . GLU A 1 187 ? -36.425 10.623 33.369 1.00 69.38 187 GLU A N 1
ATOM 1538 C CA . GLU A 1 187 ? -37.618 10.763 32.529 1.00 69.38 187 GLU A CA 1
ATOM 1539 C C . GLU A 1 187 ? -37.246 10.648 31.042 1.00 69.38 187 GLU A C 1
ATOM 1541 O O . GLU A 1 187 ? -36.234 11.263 30.609 1.00 69.38 187 GLU A O 1
#

pLDDT: mean 79.01, std 14.44, range [41.94, 97.25]

Secondary structure (DSSP, 8-state):
--HHHHHHHHHHHHHHHHHHHHHHHHHHHHHHHHHHHHHHHHT--GGGHHHHHHHHHHHHHHHHH--HHHHHHHHHHHHHHHHHTT--HHHHHHHHHHTT--PPPHHHHHHHTT--HHHHHHHHHHHHHHHHHH-----EEEEEEE-TTT--EEEEEEEETTT--EEEEEEEE-TTS-EEEEEEEE-

Sequence (187 aa):
MRGDVYTLILNAVKPLALEKFGMYQAVHEYLISLVKDVIAKHGVDYAITQEYMWYAQRLWYLTQHYKGEALQIEADATFLYYFYRGRNEQILREIANRLGIKISSWDTLLGRLGMSEEAIYRGTKRALQETLHGIEVNPANTFYEYDPNTGLLVRIVQEDAITGKKKIIRLVYDQEGRLVSAYEEWE

Foldseek 3Di:
DPVVVVVVVCVVCVVVVVVVVVVVVVVLVVLLVLLCVLCVVVVDDPVCSVVSSVLLVQLLVLVVPDDDPVSQVSNLVSLVVVVVVVDDNVSSQSSCVVVVHHHDDPVVSCVVVVNDPVNVVVVVVVVVVVVVVVDPDQPWDWDWDADPPPRATAWIWTARPVPRKIKIKGFDADPVRHTDDIDIDID

Radius of gyration: 34.25 Å; chains: 1; bounding box: 90×48×81 Å